Protein AF-A0A0N4UP20-F1 (afdb_monomer_lite)

Foldseek 3Di:
DDPPPPPPPPLPPQPCDPLNVVQVPDPQKDKAFEAEPSRHTQFIKIWHDPDLAEIEIDGRHHHPVQQPWWFAWDADPVPDPRYIYTPDTDPDDDDCVPPFQLCLQQPDDRTAGPVSVSCVVRCCVNNNCPLSSPRHDYHYDDDPPDDCVSVDRPHDFDQDPVSDTDDDDDDPVVVVVVQPDPPPDGDDDPPPDPPPD

Radius of gyration: 22.68 Å; chains: 1; bounding box: 91×38×57 Å

Sequence (197 aa):
MVKSNYLTIKYPLCVVSPNIETIKNIPESSTAFIRDLDGCVNAILSMVKYSSTHAYCILAEIKRDIKDKFISIEEDTKNIPGAFTIAKFKETVEDKRLLPIYVQVHHNFKYQLAMEHLVNQLSTSTLGKNNLELKKNITIDLAAEDDFNFWRDQAGFIITDRQQLSELTVKVSSFLSELQQSSGKYSLLKLNGLIKR

Secondary structure (DSSP, 8-state):
-----------------HHHHHHHTSTTEEEEEEE-TTS-EEEEEEEEE-SSSEEEEEEEEE-HHHHTSEEEEEE-TT--TTEEEEEEEESS----TTS-HHHHHH---SSB-HHHHHHHHHHHHHH-S-GGGTT-EEEEPPPTTS-HHHHS-S---PBPTT--B------HHHHHHH----TTS-------S----

InterPro domains:
  IPR056017 Domain of unknown function DUF7596 [PF24524] (18-159)

Organism: Dracunculus medinensis (NCBI:txid318479)

Structure (mmCIF, N/CA/C/O backbone):
data_AF-A0A0N4UP20-F1
#
_entry.id   AF-A0A0N4UP20-F1
#
loop_
_atom_site.group_PDB
_atom_site.id
_atom_site.type_symbol
_atom_site.label_atom_id
_atom_site.label_alt_id
_atom_site.label_comp_id
_atom_site.label_asym_id
_atom_site.label_entity_id
_atom_site.label_seq_id
_atom_site.pdbx_PDB_ins_code
_atom_site.Cartn_x
_atom_site.Cartn_y
_atom_site.Cartn_z
_atom_site.occupancy
_atom_site.B_iso_or_equiv
_atom_site.auth_seq_id
_atom_site.auth_comp_id
_atom_site.auth_asym_id
_atom_site.auth_atom_id
_atom_site.pdbx_PDB_model_num
ATOM 1 N N . MET A 1 1 ? 55.741 3.732 -17.770 1.00 36.84 1 MET A N 1
ATOM 2 C CA . MET A 1 1 ? 54.630 3.060 -18.478 1.00 36.84 1 MET A CA 1
ATOM 3 C C . MET A 1 1 ? 53.477 2.898 -17.487 1.00 36.84 1 MET A C 1
ATOM 5 O O . MET A 1 1 ? 53.390 1.883 -16.815 1.00 36.84 1 MET A O 1
ATOM 9 N N . VAL A 1 2 ? 52.665 3.943 -17.296 1.00 33.78 2 VAL A N 1
ATOM 10 C CA . VAL A 1 2 ? 51.538 3.927 -16.346 1.00 33.78 2 VAL A CA 1
ATOM 11 C C . VAL A 1 2 ? 50.291 3.548 -17.140 1.00 33.78 2 VAL A C 1
ATOM 13 O O . VAL A 1 2 ? 49.761 4.364 -17.889 1.00 33.78 2 VAL A O 1
ATOM 16 N N . LYS A 1 3 ? 49.874 2.280 -17.059 1.00 34.25 3 LYS A N 1
ATOM 17 C CA . LYS A 1 3 ? 48.604 1.827 -17.638 1.00 34.25 3 LYS A CA 1
ATOM 18 C C . LYS A 1 3 ? 47.480 2.373 -16.758 1.00 34.25 3 LYS A C 1
ATOM 20 O O . LYS A 1 3 ? 47.237 1.857 -15.673 1.00 34.25 3 LYS A O 1
ATOM 25 N N . SER A 1 4 ? 46.854 3.458 -17.207 1.00 31.86 4 SER A N 1
ATOM 26 C CA . SER A 1 4 ? 45.648 4.003 -16.584 1.00 31.86 4 SER A CA 1
ATOM 27 C C . SER A 1 4 ? 44.510 2.994 -16.763 1.00 31.86 4 SER A C 1
ATOM 29 O O . SER A 1 4 ? 43.993 2.815 -17.866 1.00 31.86 4 SER A O 1
ATOM 31 N N . ASN A 1 5 ? 44.176 2.278 -15.690 1.00 32.38 5 ASN A N 1
ATOM 32 C CA . ASN A 1 5 ? 43.034 1.372 -15.632 1.00 32.38 5 ASN A CA 1
ATOM 33 C C . ASN A 1 5 ? 41.762 2.212 -15.472 1.00 32.38 5 ASN A C 1
ATOM 35 O O . ASN A 1 5 ? 41.328 2.487 -14.355 1.00 32.38 5 ASN A O 1
ATOM 39 N N . TYR A 1 6 ? 41.168 2.643 -16.583 1.00 30.89 6 TYR A N 1
ATOM 40 C CA . TYR A 1 6 ? 39.831 3.227 -16.548 1.00 30.89 6 TYR A CA 1
ATOM 41 C C . TYR A 1 6 ? 38.820 2.122 -16.241 1.00 30.89 6 TYR A C 1
ATOM 43 O O . TYR A 1 6 ? 38.538 1.259 -17.071 1.00 30.89 6 TYR A O 1
ATOM 51 N N . LEU A 1 7 ? 38.281 2.149 -15.024 1.00 25.78 7 LEU A N 1
ATOM 52 C CA . LEU A 1 7 ? 37.142 1.338 -14.617 1.00 25.78 7 LEU A CA 1
ATOM 53 C C . LEU A 1 7 ? 35.900 1.927 -15.302 1.00 25.78 7 LEU A C 1
ATOM 55 O O . LEU A 1 7 ? 35.285 2.872 -14.815 1.00 25.78 7 LEU A O 1
ATOM 59 N N . THR A 1 8 ? 35.566 1.430 -16.495 1.00 24.70 8 THR A N 1
ATOM 60 C CA . THR A 1 8 ? 34.317 1.787 -17.173 1.00 24.70 8 THR A CA 1
ATOM 61 C C . THR A 1 8 ? 33.164 1.113 -16.435 1.00 24.70 8 THR A C 1
ATOM 63 O O . THR A 1 8 ? 32.772 -0.005 -16.765 1.00 24.70 8 THR A O 1
ATOM 66 N N . ILE A 1 9 ? 32.624 1.786 -15.418 1.00 25.42 9 ILE A N 1
ATOM 67 C CA . ILE A 1 9 ? 31.353 1.407 -14.797 1.00 25.42 9 ILE A CA 1
ATOM 68 C C . ILE A 1 9 ? 30.263 1.717 -15.827 1.00 25.42 9 ILE A C 1
ATOM 70 O O . ILE A 1 9 ? 29.726 2.822 -15.894 1.00 25.42 9 ILE A O 1
ATOM 74 N N . LYS A 1 10 ? 29.989 0.746 -16.702 1.00 26.03 10 LYS A N 1
ATOM 75 C CA . LYS A 1 10 ? 28.781 0.734 -17.522 1.00 26.03 10 LYS A CA 1
ATOM 76 C C . LYS A 1 10 ? 27.621 0.475 -16.569 1.00 26.03 10 LYS A C 1
ATOM 78 O O . LYS A 1 10 ? 27.281 -0.677 -16.338 1.00 26.03 10 LYS A O 1
ATOM 83 N N . TYR A 1 11 ? 27.035 1.527 -16.002 1.00 29.02 11 TYR A N 1
ATOM 84 C CA . TYR A 1 11 ? 25.665 1.419 -15.514 1.00 29.02 11 TYR A CA 1
ATOM 85 C C . TYR A 1 11 ? 24.836 1.016 -16.738 1.00 29.02 11 TYR A C 1
ATOM 87 O O . TYR A 1 11 ? 24.823 1.789 -17.705 1.00 29.02 11 TYR A O 1
ATOM 95 N N . PRO A 1 12 ? 24.234 -0.187 -16.795 1.00 31.83 12 PRO A N 1
ATOM 96 C CA . PRO A 1 12 ? 23.250 -0.441 -17.828 1.00 31.83 12 PRO A CA 1
ATOM 97 C C . PRO A 1 12 ? 22.204 0.656 -17.648 1.00 31.83 12 PRO A C 1
ATOM 99 O O . PRO A 1 12 ? 21.638 0.792 -16.566 1.00 31.83 12 PRO A O 1
ATOM 102 N N . LEU A 1 13 ? 22.054 1.516 -18.661 1.00 32.34 13 LEU A N 1
ATOM 103 C CA . LEU A 1 13 ? 21.004 2.526 -18.697 1.00 32.34 13 LEU A CA 1
ATOM 104 C C . LEU A 1 13 ? 19.717 1.773 -18.413 1.00 32.34 13 LEU A C 1
ATOM 106 O O . LEU A 1 13 ? 19.270 1.000 -19.261 1.00 32.34 13 LEU A O 1
ATOM 110 N N . CYS A 1 14 ? 19.193 1.914 -17.195 1.00 39.72 14 CYS A N 1
ATOM 111 C CA . CYS A 1 14 ? 17.951 1.264 -16.875 1.00 39.72 14 CYS A CA 1
ATOM 112 C C . CYS A 1 14 ? 16.932 1.827 -17.850 1.00 39.72 14 CYS A C 1
ATOM 114 O O . CYS A 1 14 ? 16.671 3.031 -17.840 1.00 39.72 14 CYS A O 1
ATOM 116 N N . VAL A 1 15 ? 16.436 0.975 -18.743 1.00 40.09 15 VAL A N 1
ATOM 117 C CA . VAL A 1 15 ? 15.406 1.352 -19.696 1.00 40.09 15 VAL A CA 1
ATOM 118 C C . VAL A 1 15 ? 14.207 1.730 -18.844 1.00 40.09 15 VAL A C 1
ATOM 120 O O . VAL A 1 15 ? 13.551 0.870 -18.259 1.00 40.09 15 VAL A O 1
ATOM 123 N N . VAL A 1 16 ? 13.996 3.033 -18.678 1.00 46.66 16 VAL A N 1
ATOM 124 C CA . VAL A 1 16 ? 12.827 3.573 -18.000 1.00 46.66 16 VAL A CA 1
ATOM 125 C C . VAL A 1 16 ? 11.649 3.083 -18.830 1.00 46.66 16 VAL A C 1
ATOM 127 O O . VAL A 1 16 ? 11.489 3.495 -19.976 1.00 46.66 16 VAL A O 1
ATOM 130 N N . SER A 1 17 ? 10.901 2.116 -18.294 1.00 50.94 17 SER A N 1
ATOM 131 C CA . SER A 1 17 ? 9.684 1.600 -18.922 1.00 50.94 17 SER A CA 1
ATOM 132 C C . SER A 1 17 ? 8.835 2.803 -19.357 1.00 50.94 17 SER A C 1
ATOM 134 O O . SER A 1 17 ? 8.652 3.710 -18.540 1.00 50.94 17 SER A O 1
ATOM 136 N N . PRO A 1 18 ? 8.352 2.878 -20.613 1.00 52.47 18 PRO A N 1
ATOM 137 C CA . PRO A 1 18 ? 7.625 4.047 -21.122 1.00 52.47 18 PRO A CA 1
ATOM 138 C C . PRO A 1 18 ? 6.437 4.450 -20.231 1.00 52.47 18 PRO A C 1
ATOM 140 O O . PRO A 1 18 ? 6.127 5.634 -20.113 1.00 52.47 18 PRO A O 1
ATOM 143 N N . ASN A 1 19 ? 5.855 3.491 -19.503 1.00 60.12 19 ASN A N 1
ATOM 144 C CA . ASN A 1 19 ? 4.793 3.726 -18.522 1.00 60.12 19 ASN A CA 1
ATOM 145 C C . ASN A 1 19 ? 5.216 4.653 -17.367 1.00 60.12 19 ASN A C 1
ATOM 147 O O . ASN A 1 19 ? 4.389 5.389 -16.832 1.00 60.12 19 ASN A O 1
ATOM 151 N N . ILE A 1 20 ? 6.496 4.649 -16.982 1.00 63.31 20 ILE A N 1
ATOM 152 C CA . ILE A 1 20 ? 7.013 5.442 -15.859 1.00 63.31 20 ILE A CA 1
ATOM 153 C C . ILE A 1 20 ? 6.945 6.936 -16.169 1.00 63.31 20 ILE A C 1
ATOM 155 O O . ILE A 1 20 ? 6.547 7.715 -15.302 1.00 63.31 20 ILE A O 1
ATOM 159 N N . GLU A 1 21 ? 7.329 7.350 -17.381 1.00 67.38 21 GLU A N 1
ATOM 160 C CA . GLU A 1 21 ? 7.274 8.767 -17.756 1.00 67.38 21 GLU A CA 1
ATOM 161 C C . GLU A 1 21 ? 5.833 9.253 -17.869 1.00 67.38 21 GLU A C 1
ATOM 163 O O . GLU A 1 21 ? 5.506 10.326 -17.365 1.00 67.38 21 GLU A O 1
ATOM 168 N N . THR A 1 22 ? 4.942 8.447 -18.453 1.00 70.06 22 THR A N 1
ATOM 169 C CA . THR A 1 22 ? 3.524 8.806 -18.566 1.00 70.06 22 THR A CA 1
ATOM 170 C C . THR A 1 22 ? 2.883 9.004 -17.194 1.00 70.06 22 THR A C 1
ATOM 172 O O . THR A 1 22 ? 2.141 9.961 -16.993 1.00 70.06 22 THR A O 1
ATOM 175 N N . ILE A 1 23 ? 3.207 8.142 -16.228 1.00 72.81 23 ILE A N 1
ATOM 176 C CA . ILE A 1 23 ? 2.547 8.142 -14.917 1.00 72.81 23 ILE A CA 1
ATOM 177 C C . ILE A 1 23 ? 3.071 9.238 -13.991 1.00 72.81 23 ILE A C 1
ATOM 179 O O . ILE A 1 23 ? 2.290 9.824 -13.242 1.00 72.81 23 ILE A O 1
ATOM 183 N N . LYS A 1 24 ? 4.353 9.600 -14.104 1.00 73.62 24 LYS A N 1
ATOM 184 C CA . LYS A 1 24 ? 4.911 10.771 -13.406 1.00 73.62 24 LYS A CA 1
ATOM 185 C C . LYS A 1 24 ? 4.316 12.096 -13.882 1.00 73.62 24 LYS A C 1
ATOM 187 O O . LYS A 1 24 ? 4.344 13.069 -13.137 1.00 73.62 24 LYS A O 1
ATOM 192 N N . ASN A 1 25 ? 3.789 12.126 -15.103 1.00 78.44 25 ASN A N 1
ATOM 193 C CA . ASN A 1 25 ? 3.222 13.322 -15.715 1.00 78.44 25 ASN A CA 1
ATOM 194 C C . ASN A 1 25 ? 1.710 13.460 -15.487 1.00 78.44 25 ASN A C 1
ATOM 196 O O . ASN A 1 25 ? 1.108 14.392 -16.019 1.00 78.44 25 ASN A O 1
ATOM 200 N N . ILE A 1 26 ? 1.084 12.566 -14.710 1.00 81.50 26 ILE A N 1
ATOM 201 C CA . ILE A 1 26 ? -0.332 12.698 -14.354 1.00 81.50 26 ILE A CA 1
ATOM 202 C C . ILE A 1 26 ? -0.489 13.950 -13.474 1.00 81.50 26 ILE A C 1
ATOM 204 O O . ILE A 1 26 ? 0.113 14.005 -12.393 1.00 81.50 26 ILE A O 1
ATOM 208 N N . PRO A 1 27 ? -1.279 14.954 -13.903 1.00 80.81 27 PRO A N 1
ATOM 209 C CA . PRO A 1 27 ? -1.460 16.185 -13.144 1.00 80.81 27 PRO A CA 1
ATOM 210 C C . PRO A 1 27 ? -1.999 15.914 -11.739 1.00 80.81 27 PRO A C 1
ATOM 212 O O . PRO A 1 27 ? -2.836 15.034 -11.551 1.00 80.81 27 PRO A O 1
ATOM 215 N N . GLU A 1 28 ? -1.516 16.686 -10.763 1.00 84.25 28 GLU A N 1
ATOM 216 C CA . GLU A 1 28 ? -1.982 16.639 -9.365 1.00 84.25 28 GLU A CA 1
ATOM 217 C C . GLU A 1 28 ? -1.879 15.248 -8.710 1.00 84.25 28 GLU A C 1
ATOM 219 O O . GLU A 1 28 ? -2.584 14.929 -7.749 1.00 84.25 28 GLU A O 1
ATOM 224 N N . SER A 1 29 ? -0.968 14.417 -9.219 1.00 89.56 29 SER A N 1
ATOM 225 C CA . SER A 1 29 ? -0.702 13.089 -8.689 1.00 89.56 29 SER A CA 1
ATOM 226 C C . SER A 1 29 ? 0.572 13.051 -7.848 1.00 89.56 29 SER A C 1
ATOM 228 O O . SER A 1 29 ? 1.530 13.790 -8.080 1.00 89.56 29 SER A O 1
ATOM 230 N N . SER A 1 30 ? 0.589 12.167 -6.855 1.00 91.44 30 SER A N 1
ATOM 231 C CA . SER A 1 30 ? 1.801 11.786 -6.130 1.00 91.44 30 SER A CA 1
ATOM 232 C C . SER A 1 30 ? 2.263 10.428 -6.632 1.00 91.44 30 SER A C 1
ATOM 234 O O . SER A 1 30 ? 1.470 9.495 -6.679 1.00 91.44 30 SER A O 1
ATOM 236 N N . THR A 1 31 ? 3.538 10.298 -6.989 1.00 91.81 31 THR A N 1
ATOM 237 C CA . THR A 1 31 ? 4.111 9.042 -7.497 1.00 91.81 31 THR A CA 1
ATOM 238 C C . THR A 1 31 ? 5.161 8.508 -6.533 1.00 91.81 31 THR A C 1
ATOM 240 O O . THR A 1 31 ? 5.965 9.269 -5.999 1.00 91.81 31 THR A O 1
ATOM 243 N N . ALA A 1 32 ? 5.171 7.193 -6.336 1.00 92.75 32 ALA A N 1
ATOM 244 C CA . ALA A 1 32 ? 6.181 6.488 -5.563 1.00 92.75 32 ALA A CA 1
ATOM 245 C C . ALA A 1 32 ? 6.641 5.242 -6.322 1.00 92.75 32 ALA A C 1
ATOM 247 O O . ALA A 1 32 ? 5.876 4.640 -7.080 1.00 92.75 32 ALA A O 1
ATOM 248 N N . PHE A 1 33 ? 7.903 4.863 -6.148 1.00 93.31 33 PHE A N 1
ATOM 249 C CA . PHE A 1 33 ? 8.486 3.748 -6.883 1.00 93.31 33 PHE A CA 1
ATOM 250 C C . PHE A 1 33 ? 9.601 3.050 -6.106 1.00 93.31 33 PHE A C 1
ATOM 252 O O . PHE A 1 33 ? 10.308 3.657 -5.305 1.00 93.31 33 PHE A O 1
ATOM 259 N N . ILE A 1 34 ? 9.767 1.758 -6.380 1.00 94.06 34 ILE A N 1
ATOM 260 C CA . ILE A 1 34 ? 10.818 0.909 -5.815 1.00 94.06 34 ILE A CA 1
ATOM 261 C C . ILE A 1 34 ? 11.869 0.665 -6.889 1.00 94.06 34 ILE A C 1
ATOM 263 O O . ILE A 1 34 ? 11.524 0.309 -8.019 1.00 94.06 34 ILE A O 1
ATOM 267 N N . ARG A 1 35 ? 13.143 0.813 -6.532 1.00 90.12 35 ARG A N 1
ATOM 268 C CA . ARG A 1 35 ? 14.292 0.502 -7.378 1.00 90.12 35 ARG A CA 1
ATOM 269 C C . ARG A 1 35 ? 15.155 -0.610 -6.802 1.00 90.12 35 ARG A C 1
ATOM 271 O O . ARG A 1 35 ? 15.202 -0.822 -5.591 1.00 90.12 35 ARG A O 1
ATOM 278 N N . ASP A 1 36 ? 15.848 -1.311 -7.686 1.00 84.75 36 ASP A N 1
ATOM 279 C CA . ASP A 1 36 ? 16.999 -2.128 -7.313 1.00 84.75 36 ASP A CA 1
ATOM 280 C C . ASP A 1 36 ? 18.275 -1.280 -7.150 1.00 84.75 36 ASP A C 1
ATOM 282 O O . ASP A 1 36 ? 18.285 -0.057 -7.330 1.00 84.75 36 ASP A O 1
ATOM 286 N N . LEU A 1 37 ? 19.368 -1.954 -6.785 1.00 79.94 37 LEU A N 1
ATOM 287 C CA . LEU A 1 37 ? 20.688 -1.348 -6.602 1.00 79.94 37 LEU A CA 1
ATOM 288 C C . LEU A 1 37 ? 21.285 -0.809 -7.912 1.00 79.94 37 LEU A C 1
ATOM 290 O O . LEU A 1 37 ? 22.062 0.147 -7.874 1.00 79.94 37 LEU A O 1
ATOM 294 N N . ASP A 1 38 ? 20.879 -1.359 -9.058 1.00 80.69 38 ASP A N 1
ATOM 295 C CA . ASP A 1 38 ? 21.284 -0.892 -10.388 1.00 80.69 38 ASP A CA 1
ATOM 296 C C . ASP A 1 38 ? 20.525 0.386 -10.803 1.00 80.69 38 ASP A C 1
ATOM 298 O O . ASP A 1 38 ? 20.822 1.007 -11.825 1.00 80.69 38 ASP A O 1
ATOM 302 N N . GLY A 1 39 ? 19.575 0.839 -9.975 1.00 79.19 39 GLY A N 1
ATOM 303 C CA . GLY A 1 39 ? 18.744 2.015 -10.214 1.00 79.19 39 GLY A CA 1
ATOM 304 C C . GLY A 1 39 ? 17.532 1.726 -11.093 1.00 79.19 39 GLY A C 1
ATOM 305 O O . GLY A 1 39 ? 16.854 2.665 -11.522 1.00 79.19 39 GLY A O 1
ATOM 306 N N . CYS A 1 40 ? 17.247 0.453 -11.348 1.00 84.88 40 CYS A N 1
ATOM 307 C CA . CYS A 1 40 ? 16.132 0.022 -12.153 1.00 84.88 40 CYS A CA 1
ATOM 308 C C . CYS A 1 40 ? 14.825 -0.024 -11.380 1.00 84.88 40 CYS A C 1
ATOM 310 O O . CYS A 1 40 ? 14.758 -0.533 -10.269 1.00 84.88 40 CYS A O 1
ATOM 312 N N . VAL A 1 41 ? 13.764 0.517 -11.983 1.00 88.94 41 VAL A N 1
ATOM 313 C CA . VAL A 1 41 ? 12.438 0.580 -11.363 1.00 88.94 41 VAL A CA 1
ATOM 314 C C . VAL A 1 41 ? 11.787 -0.799 -11.427 1.00 88.94 41 VAL A C 1
ATOM 316 O O . VAL A 1 41 ? 11.608 -1.364 -12.503 1.00 88.94 41 VAL A O 1
ATOM 319 N N . ASN A 1 42 ? 11.454 -1.336 -10.257 1.00 91.19 42 ASN A N 1
ATOM 320 C CA . ASN A 1 42 ? 10.814 -2.637 -10.081 1.00 91.19 42 ASN A CA 1
ATOM 321 C C . ASN A 1 42 ? 9.330 -2.518 -9.738 1.00 91.19 42 ASN A C 1
ATOM 323 O O . ASN A 1 42 ? 8.584 -3.461 -9.975 1.00 91.19 42 ASN A O 1
ATOM 327 N N . ALA A 1 43 ? 8.897 -1.388 -9.185 1.00 92.19 43 ALA A N 1
ATOM 328 C CA . ALA A 1 43 ? 7.488 -1.087 -8.983 1.00 92.19 43 ALA A CA 1
ATOM 329 C C . ALA A 1 43 ? 7.253 0.417 -9.050 1.00 92.19 43 ALA A C 1
ATOM 331 O O . ALA A 1 43 ? 8.110 1.187 -8.618 1.00 92.19 43 ALA A O 1
ATOM 332 N N . ILE A 1 44 ? 6.094 0.831 -9.547 1.00 92.00 44 ILE A N 1
ATOM 333 C CA . ILE A 1 44 ? 5.674 2.231 -9.582 1.00 92.00 44 ILE A CA 1
ATOM 334 C C . ILE A 1 44 ? 4.156 2.342 -9.448 1.00 92.00 44 ILE A C 1
ATOM 336 O O . ILE A 1 44 ? 3.399 1.654 -10.130 1.00 92.00 44 ILE A O 1
ATOM 340 N N . LEU A 1 45 ? 3.721 3.223 -8.552 1.00 91.62 45 LEU A N 1
ATOM 341 C CA . LEU A 1 45 ? 2.325 3.586 -8.343 1.00 91.62 45 LEU A CA 1
ATOM 342 C C . LEU A 1 45 ? 2.199 5.109 -8.358 1.00 91.62 45 LEU A C 1
ATOM 344 O O . LEU A 1 45 ? 3.106 5.823 -7.922 1.00 91.62 45 LEU A O 1
ATOM 348 N N . SER A 1 46 ? 1.049 5.595 -8.809 1.00 91.94 46 SER A N 1
ATOM 349 C CA . SER A 1 46 ? 0.655 6.993 -8.665 1.00 91.94 46 SER A CA 1
ATOM 350 C C . SER A 1 46 ? -0.695 7.097 -7.967 1.00 91.94 46 SER A C 1
ATOM 352 O O . SER A 1 46 ? -1.506 6.174 -8.010 1.00 91.94 46 SER A O 1
ATOM 354 N N . MET A 1 47 ? -0.931 8.197 -7.266 1.00 93.19 47 MET A N 1
ATOM 355 C CA . MET A 1 47 ? -2.161 8.446 -6.532 1.00 93.19 47 MET A CA 1
ATOM 356 C C . MET A 1 47 ? -2.670 9.847 -6.833 1.00 93.19 47 MET A C 1
ATOM 358 O O . MET A 1 47 ? -1.959 10.833 -6.641 1.00 93.19 47 MET A O 1
ATOM 362 N N . VAL A 1 48 ? -3.915 9.922 -7.294 1.00 92.81 48 VAL A N 1
ATOM 363 C CA . VAL A 1 48 ? -4.608 11.165 -7.628 1.00 92.81 48 VAL A CA 1
ATOM 364 C C . VAL A 1 48 ? -5.586 11.491 -6.512 1.00 92.81 48 VAL A C 1
ATOM 366 O O . VAL A 1 48 ? -6.438 10.675 -6.146 1.00 92.81 48 VAL A O 1
ATOM 369 N N . LYS A 1 49 ? -5.471 12.694 -5.956 1.00 93.12 49 LYS A N 1
ATOM 370 C CA . LYS A 1 49 ? -6.376 13.168 -4.911 1.00 93.12 49 LYS A CA 1
ATOM 371 C C . LYS A 1 49 ? -7.697 13.622 -5.524 1.00 93.12 49 LYS A C 1
ATOM 373 O O . LYS A 1 49 ? -7.704 14.477 -6.398 1.00 93.12 49 LYS A O 1
ATOM 378 N N . TYR A 1 50 ? -8.812 13.103 -5.017 1.00 90.31 50 TYR A N 1
ATOM 379 C CA . TYR A 1 50 ? -10.152 13.559 -5.406 1.00 90.31 50 TYR A CA 1
ATOM 380 C C . TYR A 1 50 ? -10.758 14.512 -4.366 1.00 90.31 50 TYR A C 1
ATOM 382 O O . TYR A 1 50 ? -11.410 15.494 -4.706 1.00 90.31 50 TYR A O 1
ATOM 390 N N . SER A 1 51 ? -10.534 14.246 -3.076 1.00 90.06 51 SER A N 1
ATOM 391 C CA . SER A 1 51 ? -10.988 15.111 -1.983 1.00 90.06 51 SER A CA 1
ATOM 392 C C . SER A 1 51 ? -10.021 15.069 -0.799 1.00 90.06 51 SER A C 1
ATOM 394 O O . SER A 1 51 ? -8.962 14.446 -0.857 1.00 90.06 51 SER A O 1
ATOM 396 N N . SER A 1 52 ? -10.364 15.726 0.312 1.00 87.19 52 SER A N 1
ATOM 397 C CA . SER A 1 52 ? -9.566 15.657 1.544 1.00 87.19 52 SER A CA 1
ATOM 398 C C . SER A 1 52 ? -9.468 14.244 2.131 1.00 87.19 52 SER A C 1
ATOM 400 O O . SER A 1 52 ? -8.570 13.989 2.931 1.00 87.19 52 SER A O 1
ATOM 402 N N . THR A 1 53 ? -10.364 13.335 1.737 1.00 87.81 53 THR A N 1
ATOM 403 C CA . THR A 1 53 ? -10.433 11.968 2.262 1.00 87.81 53 THR A CA 1
ATOM 404 C C . THR A 1 53 ? -10.514 10.884 1.190 1.00 87.81 53 THR A C 1
ATOM 406 O O . THR A 1 53 ? -10.500 9.711 1.541 1.00 87.81 53 THR A O 1
ATOM 409 N N . HIS A 1 54 ? -10.591 11.241 -0.094 1.00 91.00 54 HIS A N 1
ATOM 410 C CA . HIS A 1 54 ? -10.717 10.279 -1.188 1.00 91.00 54 HIS A CA 1
ATOM 411 C C . HIS A 1 54 ? -9.569 10.428 -2.180 1.00 91.00 54 HIS A C 1
ATOM 413 O O . HIS A 1 54 ? -9.235 11.547 -2.583 1.00 91.00 54 HIS A O 1
ATOM 419 N N . ALA A 1 55 ? -9.003 9.302 -2.599 1.00 92.19 55 ALA A N 1
ATOM 420 C CA . ALA A 1 55 ? -7.997 9.248 -3.649 1.00 92.19 55 ALA A CA 1
ATOM 421 C C . ALA A 1 55 ? -8.177 8.009 -4.529 1.00 92.19 55 ALA A C 1
ATOM 423 O O . ALA A 1 55 ? -8.775 7.010 -4.126 1.00 92.19 55 ALA A O 1
ATOM 424 N N . TYR A 1 56 ? -7.632 8.091 -5.733 1.00 93.12 56 TYR A N 1
ATOM 425 C CA . TYR A 1 56 ? -7.597 7.006 -6.697 1.00 93.12 56 TYR A CA 1
ATOM 426 C C . TYR A 1 56 ? -6.148 6.593 -6.939 1.00 93.12 56 TYR A C 1
ATOM 428 O O . TYR A 1 56 ? -5.298 7.449 -7.191 1.00 93.12 56 TYR A O 1
ATOM 436 N N . CYS A 1 57 ? -5.855 5.301 -6.826 1.00 91.19 57 CYS A N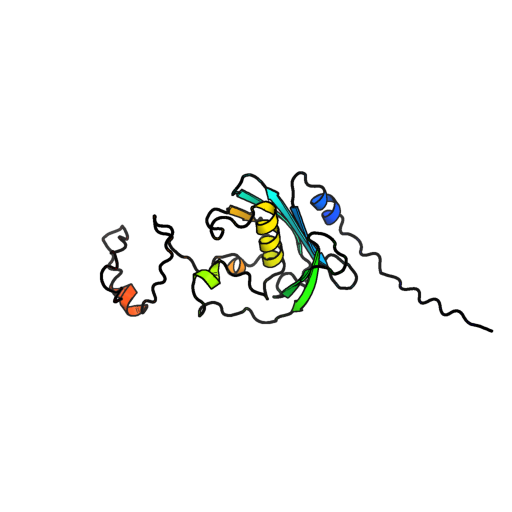 1
ATOM 437 C CA . CYS A 1 57 ? -4.521 4.755 -7.015 1.00 91.19 57 CYS A CA 1
ATOM 438 C C . CYS A 1 57 ? -4.399 4.086 -8.384 1.00 91.19 57 CYS A C 1
ATOM 440 O O . CYS A 1 57 ? -5.153 3.177 -8.718 1.00 91.19 57 CYS A O 1
ATOM 442 N N . ILE A 1 58 ? -3.413 4.537 -9.150 1.00 88.06 58 ILE A N 1
ATOM 443 C CA . ILE A 1 58 ? -3.074 4.045 -10.477 1.00 88.06 58 ILE A CA 1
ATOM 444 C C . ILE A 1 58 ? -1.844 3.157 -10.343 1.00 88.06 58 ILE A C 1
ATOM 446 O O . ILE A 1 58 ? -0.740 3.630 -10.048 1.00 88.06 58 ILE A O 1
ATOM 450 N N . LEU A 1 59 ? -2.040 1.864 -10.577 1.00 80.69 59 LEU A N 1
ATOM 451 C CA . LEU A 1 59 ? -0.964 0.892 -10.653 1.00 80.69 59 LEU A CA 1
ATOM 452 C C . LEU A 1 59 ? -0.310 0.952 -12.038 1.00 80.69 59 LEU A C 1
ATOM 454 O O . LEU A 1 59 ? -0.953 0.667 -13.044 1.00 80.69 59 LEU A O 1
ATOM 458 N N . ALA A 1 60 ? 0.970 1.322 -12.091 1.00 79.19 60 ALA A N 1
ATOM 459 C CA . ALA A 1 60 ? 1.715 1.379 -13.346 1.00 79.19 60 ALA A CA 1
ATOM 460 C C . ALA A 1 60 ? 2.291 0.015 -13.727 1.00 79.19 60 ALA A C 1
ATOM 462 O O . ALA A 1 60 ? 2.088 -0.493 -14.826 1.00 79.19 60 ALA A O 1
ATOM 463 N N . GLU A 1 61 ? 3.096 -0.528 -12.816 1.00 85.56 61 GLU A N 1
ATOM 464 C CA . GLU A 1 61 ? 3.906 -1.711 -13.045 1.00 85.56 61 GLU A CA 1
ATOM 465 C C . GLU A 1 61 ? 4.422 -2.221 -11.700 1.00 85.56 61 GLU A C 1
ATOM 467 O O . GLU A 1 61 ? 4.884 -1.438 -10.867 1.00 85.56 61 GLU A O 1
ATOM 472 N N . ILE A 1 62 ? 4.381 -3.538 -11.505 1.00 89.56 62 ILE A N 1
ATOM 473 C CA . ILE A 1 62 ? 5.145 -4.242 -10.475 1.00 89.56 62 ILE A CA 1
ATOM 474 C C . ILE A 1 62 ? 5.781 -5.449 -11.155 1.00 89.56 62 ILE A C 1
ATOM 476 O O . ILE A 1 62 ? 5.082 -6.318 -11.682 1.00 89.56 62 ILE A O 1
ATOM 480 N N . LYS A 1 63 ? 7.113 -5.513 -11.154 1.00 90.19 63 LYS A N 1
ATOM 481 C CA . LYS A 1 63 ? 7.846 -6.644 -11.717 1.00 90.19 63 LYS A CA 1
ATOM 482 C C . LYS A 1 63 ? 7.466 -7.923 -10.985 1.00 90.19 63 LYS A C 1
ATOM 484 O O . LYS A 1 63 ? 7.430 -7.971 -9.754 1.00 90.19 63 LYS A O 1
ATOM 489 N N . ARG A 1 64 ? 7.271 -8.990 -11.761 1.00 86.88 64 ARG A N 1
ATOM 490 C CA . ARG A 1 64 ? 6.925 -10.332 -11.262 1.00 86.88 64 ARG A CA 1
ATOM 491 C C . ARG A 1 64 ? 7.885 -10.824 -10.179 1.00 86.88 64 ARG A C 1
ATOM 493 O O . ARG A 1 64 ? 7.454 -11.464 -9.231 1.00 86.88 64 ARG A O 1
ATOM 500 N N . ASP A 1 65 ? 9.156 -10.443 -10.270 1.00 87.62 65 ASP A N 1
ATOM 501 C CA . ASP A 1 65 ? 10.191 -10.838 -9.312 1.00 87.62 65 ASP A CA 1
ATOM 502 C C . ASP A 1 65 ? 9.940 -10.344 -7.884 1.00 87.62 65 ASP A C 1
ATOM 504 O O . ASP A 1 65 ? 10.531 -10.897 -6.952 1.00 87.62 65 ASP A O 1
ATOM 508 N N . ILE A 1 66 ? 9.098 -9.320 -7.702 1.00 90.94 66 ILE A N 1
ATOM 509 C CA . ILE A 1 66 ? 8.768 -8.746 -6.391 1.00 90.94 66 ILE A CA 1
ATOM 510 C C . ILE A 1 66 ? 7.264 -8.686 -6.098 1.00 90.94 66 ILE A C 1
ATOM 512 O O . ILE A 1 66 ? 6.907 -8.414 -4.956 1.00 90.94 66 ILE A O 1
ATOM 516 N N . LYS A 1 67 ? 6.398 -8.934 -7.094 1.00 87.75 67 LYS A N 1
ATOM 517 C CA . LYS A 1 67 ? 4.935 -8.786 -6.988 1.00 87.75 67 LYS A CA 1
ATOM 518 C C . LYS A 1 67 ? 4.353 -9.531 -5.786 1.00 87.75 67 LYS A C 1
ATOM 520 O O . LYS A 1 67 ? 3.655 -8.925 -4.981 1.00 87.75 67 LYS A O 1
ATOM 525 N N . ASP A 1 68 ? 4.750 -10.790 -5.626 1.00 86.75 68 ASP A N 1
ATOM 526 C CA . ASP A 1 68 ? 4.191 -11.703 -4.623 1.00 86.75 68 ASP A CA 1
ATOM 527 C C . ASP A 1 68 ? 5.174 -11.993 -3.474 1.00 86.75 68 ASP A C 1
ATOM 529 O O . ASP A 1 68 ? 5.091 -13.022 -2.806 1.00 86.75 68 ASP A O 1
ATOM 533 N N . LYS A 1 69 ? 6.162 -11.111 -3.258 1.00 89.62 69 LYS A N 1
ATOM 534 C CA . LYS A 1 69 ? 7.171 -11.270 -2.201 1.00 89.62 69 LYS A CA 1
ATOM 535 C C . LYS A 1 69 ? 6.987 -10.231 -1.106 1.00 89.62 69 LYS A C 1
ATOM 537 O O . LYS A 1 69 ? 6.853 -9.040 -1.381 1.00 89.62 69 LYS A O 1
ATOM 542 N N . PHE A 1 70 ? 7.095 -10.673 0.145 1.00 92.69 70 PHE A N 1
ATOM 543 C CA . PHE A 1 70 ? 7.164 -9.763 1.281 1.00 92.69 70 PHE A CA 1
ATOM 544 C C . PHE A 1 70 ? 8.548 -9.130 1.339 1.00 92.69 70 PHE A C 1
ATOM 546 O O . PHE A 1 70 ? 9.564 -9.807 1.509 1.00 92.69 70 PHE A O 1
ATOM 553 N N . ILE A 1 71 ? 8.589 -7.814 1.201 1.00 93.75 71 ILE A N 1
ATOM 554 C CA . ILE A 1 71 ? 9.819 -7.032 1.189 1.00 93.75 71 ILE A CA 1
ATOM 555 C C . ILE A 1 71 ? 9.788 -5.988 2.293 1.00 93.75 71 ILE A C 1
ATOM 557 O O . ILE A 1 71 ? 8.722 -5.572 2.739 1.00 93.75 71 ILE A O 1
ATOM 561 N N . SER A 1 72 ? 10.962 -5.551 2.731 1.00 94.75 72 SER A N 1
ATOM 562 C CA . SER A 1 72 ? 11.117 -4.295 3.459 1.00 94.75 72 SER A CA 1
ATOM 563 C C . SER A 1 72 ? 11.813 -3.288 2.563 1.00 94.75 72 SER A C 1
ATOM 565 O O . SER A 1 72 ? 12.818 -3.631 1.935 1.00 94.75 72 SER A O 1
ATOM 567 N N . ILE A 1 73 ? 11.311 -2.060 2.544 1.00 94.25 73 ILE A N 1
ATOM 568 C CA . ILE A 1 73 ? 11.877 -0.973 1.750 1.00 94.25 73 ILE A CA 1
ATOM 569 C C . ILE A 1 73 ? 12.527 0.084 2.643 1.00 94.25 73 ILE A C 1
ATOM 571 O O . ILE A 1 73 ? 12.135 0.260 3.796 1.00 94.25 73 ILE A O 1
ATOM 575 N N . GLU A 1 74 ? 13.514 0.780 2.095 1.00 93.19 74 GLU A N 1
ATOM 576 C CA . GLU A 1 74 ? 14.175 1.935 2.704 1.00 93.19 74 GLU A CA 1
ATOM 577 C C . GLU A 1 74 ? 14.133 3.110 1.722 1.00 93.19 74 GLU A C 1
ATOM 579 O O . GLU A 1 74 ? 13.996 2.908 0.513 1.00 93.19 74 GLU A O 1
ATOM 584 N N . GLU A 1 75 ? 14.197 4.342 2.229 1.00 91.19 75 GLU A N 1
ATOM 585 C CA . GLU A 1 75 ? 14.301 5.520 1.364 1.00 91.19 75 GLU A CA 1
ATOM 586 C C . GLU A 1 75 ? 15.589 5.459 0.539 1.00 91.19 75 GLU A C 1
ATOM 588 O O . GLU A 1 75 ? 16.649 5.051 1.019 1.00 91.19 75 GLU A O 1
ATOM 593 N N . ASP A 1 76 ? 15.493 5.855 -0.728 1.00 85.56 76 ASP A N 1
ATOM 594 C CA . ASP A 1 76 ? 16.639 5.826 -1.623 1.00 85.56 76 ASP A CA 1
ATOM 595 C C . ASP A 1 76 ? 17.716 6.830 -1.177 1.00 85.56 76 ASP A C 1
ATOM 597 O O . ASP A 1 76 ? 17.459 8.024 -1.006 1.00 85.56 76 ASP A O 1
ATOM 601 N N . THR A 1 77 ? 18.959 6.358 -1.072 1.00 77.88 77 THR A N 1
ATOM 602 C CA . THR A 1 77 ? 20.127 7.165 -0.681 1.00 77.88 77 THR A CA 1
ATOM 603 C C . THR A 1 77 ? 20.423 8.313 -1.644 1.00 77.88 77 THR A C 1
ATOM 605 O O . THR A 1 77 ? 21.141 9.249 -1.294 1.00 77.88 77 THR A O 1
ATOM 608 N N . LYS A 1 78 ? 19.858 8.281 -2.857 1.00 78.19 78 LYS A N 1
ATOM 609 C CA . LYS A 1 78 ? 19.988 9.345 -3.859 1.00 78.19 78 LYS A CA 1
ATOM 610 C C . LYS A 1 78 ? 19.057 10.544 -3.615 1.00 78.19 78 LYS A C 1
ATOM 612 O O . LYS A 1 78 ? 19.009 11.420 -4.475 1.00 78.19 78 LYS A O 1
ATOM 617 N N . ASN A 1 79 ? 18.329 10.604 -2.491 1.00 71.12 79 ASN A N 1
ATOM 618 C CA . ASN A 1 79 ? 17.405 11.696 -2.131 1.00 71.12 79 ASN A CA 1
ATOM 619 C C . ASN A 1 79 ? 16.356 11.997 -3.212 1.00 71.12 79 ASN A C 1
ATOM 621 O O . ASN A 1 79 ? 15.954 13.144 -3.406 1.00 71.12 79 ASN A O 1
ATOM 625 N N . ILE A 1 80 ? 15.928 10.976 -3.955 1.00 79.75 80 ILE A N 1
ATOM 626 C CA . ILE A 1 80 ? 14.879 11.145 -4.958 1.00 79.75 80 ILE A CA 1
ATOM 627 C C . ILE A 1 80 ? 13.534 10.990 -4.237 1.00 79.75 80 ILE A C 1
ATOM 629 O O . ILE A 1 80 ? 13.267 9.909 -3.713 1.00 79.75 80 ILE A O 1
ATOM 633 N N . PRO A 1 81 ? 12.680 12.031 -4.193 1.00 82.69 81 PRO A N 1
ATOM 634 C CA . PRO A 1 81 ? 11.419 11.963 -3.463 1.00 82.69 81 PRO A CA 1
ATOM 635 C C . PRO A 1 81 ? 10.533 10.819 -3.963 1.00 82.69 81 PRO A C 1
ATOM 637 O O . PRO A 1 81 ? 10.370 10.635 -5.170 1.00 82.69 81 PRO A O 1
ATOM 640 N N . GLY A 1 82 ? 9.975 10.046 -3.030 1.00 87.25 82 GLY A N 1
ATOM 641 C CA . GLY A 1 82 ? 9.122 8.895 -3.339 1.00 87.25 82 GLY A CA 1
ATOM 642 C C . GLY A 1 82 ? 9.861 7.686 -3.925 1.00 87.25 82 GLY A C 1
ATOM 643 O O . GLY A 1 82 ? 9.205 6.726 -4.330 1.00 87.25 82 GLY A O 1
ATOM 644 N N . ALA A 1 83 ? 11.196 7.716 -3.986 1.00 91.25 83 ALA A N 1
ATOM 645 C CA . ALA A 1 83 ? 11.999 6.574 -4.392 1.00 91.25 83 ALA A CA 1
ATOM 646 C C . ALA A 1 83 ? 12.411 5.735 -3.183 1.00 91.25 83 ALA A C 1
ATOM 648 O O . ALA A 1 83 ? 12.914 6.256 -2.186 1.00 91.25 83 ALA A O 1
ATOM 649 N N . PHE A 1 84 ? 12.271 4.424 -3.326 1.00 94.62 84 PHE A N 1
ATOM 650 C CA . PHE A 1 84 ? 12.638 3.453 -2.308 1.00 94.62 84 PHE A CA 1
ATOM 651 C C . PHE A 1 84 ? 13.514 2.353 -2.894 1.00 94.62 84 PHE A C 1
ATOM 653 O O . PHE A 1 84 ? 13.427 2.052 -4.084 1.00 94.62 84 PHE A O 1
ATOM 660 N N . THR A 1 85 ? 14.324 1.716 -2.060 1.00 93.75 85 THR A N 1
ATOM 661 C CA . THR A 1 85 ? 15.112 0.537 -2.423 1.00 93.75 85 THR A CA 1
ATOM 662 C C . THR A 1 85 ? 14.697 -0.658 -1.579 1.00 93.75 85 THR A C 1
ATOM 664 O O . THR A 1 85 ? 14.242 -0.522 -0.442 1.00 93.75 85 THR A O 1
ATOM 667 N N . ILE A 1 86 ? 14.811 -1.859 -2.148 1.00 93.06 86 ILE A N 1
ATOM 668 C CA . ILE A 1 86 ? 14.523 -3.091 -1.409 1.00 93.06 86 ILE A CA 1
ATOM 669 C C . ILE A 1 86 ? 15.692 -3.373 -0.470 1.00 93.06 86 ILE A C 1
ATOM 671 O O . ILE A 1 86 ? 16.797 -3.658 -0.924 1.00 93.06 86 ILE A O 1
ATOM 675 N N . ALA A 1 87 ? 15.432 -3.346 0.833 1.00 91.25 87 ALA A N 1
ATOM 676 C CA . ALA A 1 87 ? 16.434 -3.672 1.837 1.00 91.25 87 ALA A CA 1
ATOM 677 C C . ALA A 1 87 ? 16.541 -5.186 2.053 1.00 91.25 87 ALA A C 1
ATOM 679 O O . ALA A 1 87 ? 17.641 -5.737 2.104 1.00 91.25 87 ALA A O 1
ATOM 680 N N . LYS A 1 88 ? 15.400 -5.876 2.209 1.00 92.12 88 LYS A N 1
ATOM 681 C CA . LYS A 1 88 ? 15.347 -7.314 2.525 1.00 92.12 88 LYS A CA 1
ATOM 682 C C . LYS A 1 88 ? 14.089 -7.976 1.975 1.00 92.12 88 LYS A C 1
ATOM 684 O O . LYS A 1 88 ? 13.044 -7.341 1.867 1.00 92.12 88 LYS A O 1
ATOM 689 N N . PHE A 1 89 ? 14.203 -9.276 1.717 1.00 92.62 89 PHE A N 1
ATOM 690 C CA . PHE A 1 89 ? 13.092 -10.175 1.408 1.00 92.62 89 PHE A CA 1
ATOM 691 C C . PHE A 1 89 ? 12.750 -11.036 2.627 1.00 92.62 89 PHE A C 1
ATOM 693 O O . PHE A 1 89 ? 13.622 -11.354 3.438 1.00 92.62 89 PHE A O 1
ATOM 700 N N . LYS A 1 90 ? 11.484 -11.433 2.730 1.00 91.56 90 LYS A N 1
ATOM 701 C CA . LYS A 1 90 ? 10.973 -12.394 3.703 1.00 91.56 90 LYS A CA 1
ATOM 702 C C . LYS A 1 90 ? 10.084 -13.398 2.972 1.00 91.56 90 LYS A C 1
ATOM 704 O O . LYS A 1 90 ? 9.235 -13.013 2.176 1.00 91.56 90 LYS A O 1
ATOM 709 N N . GLU A 1 91 ? 10.297 -14.683 3.232 1.00 82.62 91 GLU A N 1
ATOM 710 C CA . GLU A 1 91 ? 9.561 -15.759 2.551 1.00 82.62 91 GLU A CA 1
ATOM 711 C C . GLU A 1 91 ? 8.163 -15.983 3.134 1.00 82.62 91 GLU A C 1
ATOM 713 O O . GLU A 1 91 ? 7.269 -16.456 2.442 1.00 82.62 91 GLU A O 1
ATOM 718 N N . THR A 1 92 ? 7.961 -15.637 4.406 1.00 80.75 92 THR A N 1
ATOM 719 C CA . THR A 1 92 ? 6.723 -15.919 5.132 1.00 80.75 92 THR A CA 1
ATOM 720 C C . THR A 1 92 ? 6.000 -14.646 5.550 1.00 80.75 92 THR A C 1
ATOM 722 O O . THR A 1 92 ? 6.604 -13.698 6.068 1.00 80.75 92 THR A O 1
ATOM 725 N N . VAL A 1 93 ? 4.678 -14.647 5.355 1.00 80.81 93 VAL A N 1
ATOM 726 C CA . VAL A 1 93 ? 3.791 -13.619 5.904 1.00 80.81 93 VAL A CA 1
ATOM 727 C C . VAL A 1 93 ? 3.867 -13.647 7.428 1.00 80.81 93 VAL A C 1
ATOM 729 O O . VAL A 1 93 ? 3.958 -14.705 8.052 1.00 80.81 93 VAL A O 1
ATOM 732 N N . GLU A 1 94 ? 3.872 -12.472 8.043 1.00 79.31 94 GLU A N 1
ATOM 733 C CA . GLU A 1 94 ? 3.802 -12.369 9.495 1.00 79.31 94 GLU A CA 1
ATOM 734 C C . GLU A 1 94 ? 2.390 -12.715 9.973 1.00 79.31 94 GLU A C 1
ATOM 736 O O . GLU A 1 94 ? 1.413 -12.180 9.449 1.00 79.31 94 GLU A O 1
ATOM 741 N N . ASP A 1 95 ? 2.272 -13.612 10.955 1.00 82.81 95 ASP A N 1
ATOM 742 C CA . ASP A 1 95 ? 0.980 -13.919 11.564 1.00 82.81 95 ASP A CA 1
ATOM 743 C C . ASP A 1 95 ? 0.568 -12.784 12.506 1.00 82.81 95 ASP A C 1
ATOM 745 O O . ASP A 1 95 ? 1.069 -12.656 13.624 1.00 82.81 95 ASP A O 1
ATOM 749 N N . LYS A 1 96 ? -0.357 -11.949 12.034 1.00 84.31 96 LYS A N 1
ATOM 750 C CA . LYS A 1 96 ? -0.837 -10.765 12.753 1.00 84.31 96 LYS A CA 1
ATOM 751 C C . LYS A 1 96 ? -1.980 -11.075 13.720 1.00 84.31 96 LYS A C 1
ATOM 753 O O . LYS A 1 96 ? -2.353 -10.205 14.499 1.00 84.31 96 LYS A O 1
ATOM 758 N N . ARG A 1 97 ? -2.523 -12.300 13.718 1.00 81.38 97 ARG A N 1
ATOM 759 C CA . ARG A 1 97 ? -3.763 -12.651 14.442 1.00 81.38 97 ARG A CA 1
ATOM 760 C C . ARG A 1 97 ? -3.654 -12.521 15.961 1.00 81.38 97 ARG A C 1
ATOM 762 O O . ARG A 1 97 ? -4.675 -12.417 16.632 1.00 81.38 97 ARG A O 1
ATOM 769 N N . LEU A 1 98 ? -2.434 -12.554 16.498 1.00 83.69 98 LEU A N 1
ATOM 770 C CA . LEU A 1 98 ? -2.158 -12.420 17.933 1.00 83.69 98 LEU A CA 1
ATOM 771 C C . LEU A 1 98 ? -1.886 -10.974 18.368 1.00 83.69 98 LEU A C 1
ATOM 773 O O . LEU A 1 98 ? -1.690 -10.720 19.555 1.00 83.69 98 LEU A O 1
ATOM 777 N N . LEU A 1 99 ? -1.836 -10.032 17.425 1.00 85.75 99 LEU A N 1
ATOM 778 C CA . LEU A 1 99 ? -1.618 -8.622 17.723 1.00 85.75 99 LEU A CA 1
ATOM 779 C C . LEU A 1 99 ? -2.942 -7.946 18.098 1.00 85.75 99 LEU A C 1
ATOM 781 O O . LEU A 1 99 ? -3.995 -8.377 17.631 1.00 85.75 99 LEU A O 1
ATOM 785 N N . PRO A 1 100 ? -2.921 -6.855 18.877 1.00 84.06 100 PRO A N 1
ATOM 786 C CA . PRO A 1 100 ? -4.120 -6.057 19.107 1.00 84.06 100 PRO A CA 1
ATOM 787 C C . PRO A 1 100 ? -4.735 -5.566 17.791 1.00 84.06 100 PRO A C 1
ATOM 789 O O . PRO A 1 100 ? -4.005 -5.208 16.862 1.00 84.06 100 PRO A O 1
ATOM 792 N N . ILE A 1 101 ? -6.065 -5.481 17.708 1.00 82.56 101 ILE A N 1
ATOM 793 C CA . ILE A 1 101 ? -6.769 -5.136 16.453 1.00 82.56 101 ILE A CA 1
ATOM 794 C C . ILE A 1 101 ? -6.305 -3.796 15.863 1.00 82.56 101 ILE A C 1
ATOM 796 O O . ILE A 1 101 ? -6.122 -3.680 14.652 1.00 82.56 101 ILE A O 1
ATOM 800 N N . TYR A 1 102 ? -6.035 -2.792 16.702 1.00 79.12 102 TYR A N 1
ATOM 801 C CA . TYR A 1 102 ? -5.540 -1.499 16.215 1.00 79.12 102 TYR A CA 1
ATOM 802 C C . TYR A 1 102 ? -4.168 -1.612 15.536 1.00 79.12 102 TYR A C 1
ATOM 804 O O . TYR A 1 102 ? -3.885 -0.861 14.607 1.00 79.12 102 TYR A O 1
ATOM 812 N N . VAL A 1 103 ? -3.321 -2.548 15.978 1.00 83.81 103 VAL A N 1
ATOM 813 C CA . VAL A 1 103 ? -2.035 -2.838 15.334 1.00 83.81 103 VAL A CA 1
ATOM 814 C C . VAL A 1 103 ? -2.286 -3.566 14.021 1.00 83.81 103 VAL A C 1
ATOM 816 O O . VAL A 1 103 ? -1.701 -3.200 13.012 1.00 83.81 103 VAL A O 1
ATOM 819 N N . GLN A 1 104 ? -3.188 -4.550 14.004 1.00 84.38 104 GLN A N 1
ATOM 820 C CA . GLN A 1 104 ? -3.505 -5.292 12.781 1.00 84.38 104 GLN A CA 1
ATOM 821 C C . GLN A 1 104 ? -3.985 -4.374 11.647 1.00 84.38 104 GLN A C 1
ATOM 823 O O . GLN A 1 104 ? -3.604 -4.603 10.502 1.00 84.38 104 GLN A O 1
ATOM 828 N N . VAL A 1 105 ? -4.769 -3.337 11.971 1.00 79.25 105 VAL A N 1
ATOM 829 C CA . VAL A 1 105 ? -5.381 -2.453 10.965 1.00 79.25 105 VAL A CA 1
ATOM 830 C C . VAL A 1 105 ? -4.563 -1.192 10.665 1.00 79.25 105 VAL A C 1
ATOM 832 O O . VAL A 1 105 ? -4.508 -0.776 9.515 1.00 79.25 105 VAL A O 1
ATOM 835 N N . HIS A 1 106 ? -3.918 -0.566 11.656 1.00 80.12 106 HIS A N 1
ATOM 836 C CA . HIS A 1 106 ? -3.269 0.745 11.464 1.00 80.12 106 HIS A CA 1
ATOM 837 C C . HIS A 1 106 ? -1.741 0.705 11.429 1.00 80.12 106 HIS A C 1
ATOM 839 O O . HIS A 1 106 ? -1.102 1.740 11.226 1.00 80.12 106 HIS A O 1
ATOM 845 N N . HIS A 1 107 ? -1.126 -0.446 11.703 1.00 84.88 107 HIS A N 1
ATOM 846 C CA . HIS A 1 107 ? 0.326 -0.547 11.723 1.00 84.88 107 HIS A CA 1
ATOM 847 C C . HIS A 1 107 ? 0.889 -0.847 10.333 1.00 84.88 107 HIS A C 1
ATOM 849 O O . HIS A 1 107 ? 0.534 -1.840 9.697 1.00 84.88 107 HIS A O 1
ATOM 855 N N . ASN A 1 108 ? 1.858 -0.038 9.906 1.00 87.00 108 ASN A N 1
ATOM 856 C CA . ASN A 1 108 ? 2.642 -0.311 8.706 1.00 87.00 108 ASN A CA 1
ATOM 857 C C . ASN A 1 108 ? 3.750 -1.305 9.051 1.00 87.00 108 ASN A C 1
ATOM 859 O O . ASN A 1 108 ? 4.793 -0.933 9.593 1.00 87.00 108 ASN A O 1
ATOM 863 N N . PHE A 1 109 ? 3.504 -2.580 8.760 1.00 88.44 109 PHE A N 1
ATOM 864 C CA . PHE A 1 109 ? 4.457 -3.648 9.031 1.00 88.44 109 PHE A CA 1
ATOM 865 C C . PHE A 1 109 ? 5.710 -3.505 8.169 1.00 88.44 109 PHE A C 1
ATOM 867 O O . PHE A 1 109 ? 5.655 -3.114 7.007 1.00 88.44 109 PHE A O 1
ATOM 874 N N . LYS A 1 110 ? 6.860 -3.889 8.729 1.00 91.75 110 LYS A N 1
ATOM 875 C CA . LYS A 1 110 ? 8.145 -3.793 8.026 1.00 91.75 110 LYS A CA 1
ATOM 876 C C . LYS A 1 110 ? 8.189 -4.632 6.744 1.00 91.75 110 LYS A C 1
ATOM 878 O O . LYS A 1 110 ? 8.815 -4.212 5.776 1.00 91.75 110 LYS A O 1
ATOM 883 N N . TYR A 1 111 ? 7.571 -5.812 6.761 1.00 93.12 111 TYR A N 1
ATOM 884 C CA . TYR A 1 111 ? 7.525 -6.728 5.624 1.00 93.12 111 TYR A CA 1
ATOM 885 C C . TYR A 1 111 ? 6.107 -6.789 5.066 1.00 93.12 111 TYR A C 1
ATOM 887 O O . TYR A 1 111 ? 5.199 -7.279 5.735 1.00 93.12 111 TYR A O 1
ATOM 895 N N . GLN A 1 112 ? 5.940 -6.280 3.853 1.00 91.44 112 GLN A N 1
ATOM 896 C CA . GLN A 1 112 ? 4.672 -6.153 3.137 1.00 91.44 112 GLN A CA 1
ATOM 897 C C . GLN A 1 112 ? 4.931 -6.377 1.644 1.00 91.44 112 GLN A C 1
ATOM 899 O O . GLN A 1 112 ? 6.086 -6.369 1.201 1.00 91.44 112 GLN A O 1
ATOM 904 N N . LEU A 1 113 ? 3.876 -6.598 0.869 1.00 91.88 113 LEU A N 1
ATOM 905 C CA . LEU A 1 113 ? 3.967 -6.620 -0.586 1.00 91.88 113 LEU A CA 1
ATOM 906 C C . LEU A 1 113 ? 4.393 -5.242 -1.109 1.00 91.88 113 LEU A C 1
ATOM 908 O O . LEU A 1 113 ? 4.141 -4.204 -0.493 1.00 91.88 113 LEU A O 1
ATOM 912 N N . ALA A 1 114 ? 5.025 -5.223 -2.282 1.00 92.25 114 ALA A N 1
ATOM 913 C CA . ALA A 1 114 ? 5.489 -3.987 -2.914 1.00 92.25 114 ALA A CA 1
ATOM 914 C C . ALA A 1 114 ? 4.369 -2.943 -3.065 1.00 92.25 114 ALA A C 1
ATOM 916 O O . ALA A 1 114 ? 4.582 -1.756 -2.812 1.00 92.25 114 ALA A O 1
ATOM 917 N N . MET A 1 115 ? 3.170 -3.393 -3.441 1.00 90.56 115 MET A N 1
ATOM 918 C CA . MET A 1 115 ? 2.016 -2.514 -3.607 1.00 90.56 115 MET A CA 1
ATOM 919 C C . MET A 1 115 ? 1.545 -1.927 -2.270 1.00 90.56 115 MET A C 1
ATOM 921 O O . MET A 1 115 ? 1.320 -0.725 -2.203 1.00 90.56 115 MET A O 1
ATOM 925 N N . GLU A 1 116 ? 1.451 -2.734 -1.205 1.00 90.50 116 GLU A N 1
ATOM 926 C CA . GLU A 1 116 ? 1.048 -2.273 0.135 1.00 90.50 116 GLU A CA 1
ATOM 927 C C . GLU A 1 116 ? 1.975 -1.158 0.634 1.00 90.50 116 GLU A C 1
ATOM 929 O O . GLU A 1 116 ? 1.512 -0.103 1.066 1.00 90.50 116 GLU A O 1
ATOM 934 N N . HIS A 1 117 ? 3.291 -1.354 0.503 1.00 92.81 117 HIS A N 1
ATOM 935 C CA . HIS A 1 117 ? 4.281 -0.333 0.847 1.00 92.81 117 HIS A CA 1
ATOM 936 C C . HIS A 1 117 ? 4.035 0.976 0.096 1.00 92.81 117 HIS A C 1
ATOM 938 O O . HIS A 1 117 ? 3.955 2.040 0.707 1.00 92.81 117 HIS A O 1
ATOM 944 N N . LEU A 1 118 ? 3.893 0.906 -1.229 1.00 93.69 118 LEU A N 1
ATOM 945 C CA . LEU A 1 118 ? 3.713 2.091 -2.064 1.00 93.69 118 LEU A CA 1
ATOM 946 C C . LEU A 1 118 ? 2.372 2.790 -1.794 1.00 93.69 118 LEU A C 1
ATOM 948 O O . LEU A 1 118 ? 2.345 4.017 -1.697 1.00 93.69 118 LEU A O 1
ATOM 952 N N . VAL A 1 119 ? 1.287 2.041 -1.585 1.00 91.69 119 VAL A N 1
ATOM 953 C CA . VAL A 1 119 ? -0.026 2.584 -1.202 1.00 91.69 119 VAL A CA 1
ATOM 954 C C . VAL A 1 119 ? 0.047 3.280 0.155 1.00 91.69 119 VAL A C 1
ATOM 956 O O . VAL A 1 119 ? -0.454 4.395 0.280 1.00 91.69 119 VAL A O 1
ATOM 959 N N . ASN A 1 120 ? 0.710 2.691 1.154 1.00 90.56 120 ASN A N 1
ATOM 960 C CA . ASN A 1 120 ? 0.856 3.292 2.484 1.00 90.56 120 ASN A CA 1
ATOM 961 C C . ASN A 1 120 ? 1.620 4.623 2.431 1.00 90.56 120 ASN A C 1
ATOM 963 O O . ASN A 1 120 ? 1.221 5.614 3.061 1.00 90.56 120 ASN A O 1
ATOM 967 N N . GLN A 1 121 ? 2.695 4.671 1.639 1.00 91.88 121 GLN A N 1
ATOM 968 C CA . GLN A 1 121 ? 3.479 5.889 1.429 1.00 91.88 121 GLN A CA 1
ATOM 969 C C . GLN A 1 121 ? 2.667 6.961 0.692 1.00 91.88 121 GLN A C 1
ATOM 971 O O . GLN A 1 121 ? 2.582 8.100 1.155 1.00 91.88 121 GLN A O 1
ATOM 976 N N . LEU A 1 122 ? 2.002 6.590 -0.406 1.00 92.38 122 LEU A N 1
ATOM 977 C CA . LEU A 1 122 ? 1.194 7.508 -1.212 1.00 92.38 122 LEU A CA 1
ATOM 978 C C . LEU A 1 122 ? -0.053 8.009 -0.482 1.00 92.38 122 LEU A C 1
ATOM 980 O O . LEU A 1 122 ? -0.377 9.190 -0.566 1.00 92.38 122 LEU A O 1
ATOM 984 N N . SER A 1 123 ? -0.724 7.151 0.284 1.00 91.00 123 SER A N 1
ATOM 985 C CA . SER A 1 123 ? -1.841 7.523 1.159 1.00 91.00 123 SER A CA 1
ATOM 986 C C . SER A 1 123 ? -1.414 8.607 2.143 1.00 91.00 123 SER A C 1
ATOM 988 O O . SER A 1 123 ? -2.104 9.615 2.322 1.00 91.00 123 SER A O 1
ATOM 990 N N . THR A 1 124 ? -0.246 8.424 2.763 1.00 89.50 124 THR A N 1
ATOM 991 C CA . THR A 1 124 ? 0.303 9.374 3.730 1.00 89.50 124 THR A CA 1
ATOM 992 C C . THR A 1 124 ? 0.652 10.706 3.073 1.00 89.50 124 THR A C 1
ATOM 994 O O . THR A 1 124 ? 0.278 11.749 3.607 1.00 89.50 124 THR A O 1
ATOM 997 N N . SER A 1 125 ? 1.334 10.696 1.926 1.00 89.31 125 SER A N 1
ATOM 998 C CA . SER A 1 125 ? 1.735 11.932 1.244 1.00 89.31 125 SER A CA 1
ATOM 999 C C . SER A 1 125 ? 0.559 12.673 0.594 1.00 89.31 125 SER A C 1
ATOM 1001 O O . SER A 1 125 ? 0.535 13.901 0.599 1.00 89.31 125 SER A O 1
ATOM 1003 N N . THR A 1 126 ? -0.451 11.951 0.099 1.00 90.50 126 THR A N 1
ATOM 1004 C CA . THR A 1 126 ? -1.588 12.522 -0.649 1.00 90.50 126 THR A CA 1
ATOM 1005 C C . THR A 1 126 ? -2.729 12.988 0.265 1.00 90.50 126 THR A C 1
ATOM 1007 O O . THR A 1 126 ? -3.314 14.063 0.070 1.00 90.50 126 THR A O 1
ATOM 1010 N N . LEU A 1 127 ? -3.069 12.185 1.280 1.00 89.56 127 LEU A N 1
ATOM 1011 C CA . LEU A 1 127 ? -4.220 12.408 2.167 1.00 89.56 127 LEU A CA 1
ATOM 1012 C C . LEU A 1 127 ? -3.822 12.817 3.598 1.00 89.56 127 LEU A C 1
ATOM 1014 O O . LEU A 1 127 ? -4.691 13.174 4.397 1.00 89.56 127 LEU A O 1
ATOM 1018 N N . GLY A 1 128 ? -2.527 12.801 3.931 1.00 86.38 128 GLY A N 1
ATOM 1019 C CA . GLY A 1 128 ? -2.019 13.096 5.273 1.00 86.38 128 GLY A CA 1
ATOM 1020 C C . GLY A 1 128 ? -2.270 11.959 6.269 1.00 86.38 128 GLY A C 1
ATOM 1021 O O . GLY A 1 128 ? -2.738 10.883 5.906 1.00 86.38 128 GLY A O 1
ATOM 1022 N N . LYS A 1 129 ? -1.990 12.179 7.558 1.00 77.50 129 LYS A N 1
ATOM 1023 C CA . LYS A 1 129 ? -2.335 11.245 8.650 1.00 77.50 129 LYS A CA 1
ATOM 1024 C C . LYS A 1 129 ? -3.459 11.837 9.493 1.00 77.50 129 LYS A C 1
ATOM 1026 O O . LYS A 1 129 ? -3.217 12.411 10.547 1.00 77.50 129 LYS A O 1
ATOM 1031 N N . ASN A 1 130 ? -4.692 11.719 9.010 1.00 61.34 130 ASN A N 1
ATOM 1032 C CA . ASN A 1 130 ? -5.870 12.238 9.705 1.00 61.34 130 ASN A CA 1
ATOM 1033 C C . ASN A 1 130 ? -6.677 11.086 10.331 1.00 61.34 130 ASN A C 1
ATOM 1035 O O . ASN A 1 130 ? -7.003 10.123 9.639 1.00 61.34 130 ASN A O 1
ATOM 1039 N N . ASN A 1 131 ? -7.024 11.205 11.621 1.00 57.12 131 ASN A N 1
ATOM 1040 C CA . ASN A 1 131 ? -7.976 10.347 12.351 1.00 57.12 131 ASN A CA 1
ATOM 1041 C C . ASN A 1 131 ? -7.776 8.829 12.182 1.00 57.12 131 ASN A C 1
ATOM 1043 O O . ASN A 1 131 ? -8.717 8.155 11.772 1.00 57.12 131 ASN A O 1
ATOM 1047 N N . LEU A 1 132 ? -6.577 8.296 12.459 1.00 63.03 132 LEU A N 1
ATOM 1048 C CA . LEU A 1 132 ? -6.277 6.854 12.325 1.00 63.03 132 LEU A CA 1
ATOM 1049 C C . LEU A 1 132 ? -6.679 6.272 10.955 1.00 63.03 132 LEU A C 1
ATOM 1051 O O . LEU A 1 132 ? -7.031 5.107 10.848 1.00 63.03 132 LEU A O 1
ATOM 1055 N N . GLU A 1 133 ? -6.676 7.098 9.906 1.00 68.75 133 GLU A N 1
ATOM 1056 C CA . GLU A 1 133 ? -7.016 6.691 8.535 1.00 68.75 133 GLU A CA 1
ATOM 1057 C C . GLU A 1 133 ? -8.484 6.297 8.317 1.00 68.75 133 GLU A C 1
ATOM 1059 O O . GLU A 1 133 ? -8.884 6.012 7.197 1.00 68.75 133 GLU A O 1
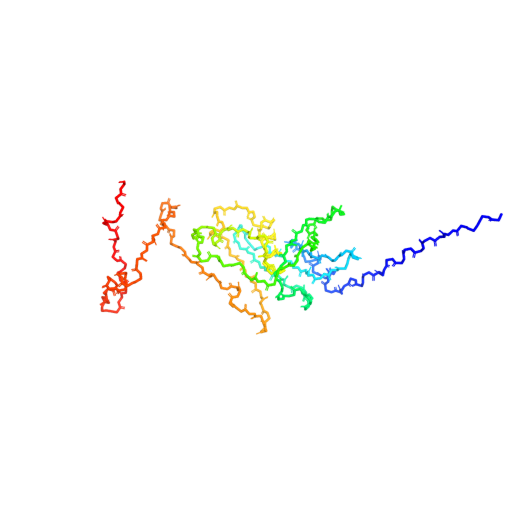ATOM 1064 N N . LEU A 1 134 ? -9.331 6.420 9.340 1.00 74.75 134 LEU A N 1
ATOM 1065 C CA . LEU A 1 134 ? -10.706 5.902 9.360 1.00 74.75 134 LEU A CA 1
ATOM 1066 C C . LEU A 1 134 ? -11.641 6.524 8.328 1.00 74.75 134 LEU A C 1
ATOM 1068 O O . LEU A 1 134 ? -12.671 5.954 7.986 1.00 74.75 134 LEU A O 1
ATOM 1072 N N . LYS A 1 135 ? -11.326 7.743 7.889 1.00 79.00 135 LYS A N 1
ATOM 1073 C CA . LYS A 1 135 ? -12.103 8.450 6.867 1.00 79.00 135 LYS A CA 1
ATOM 1074 C C . LYS A 1 135 ? -11.486 8.335 5.480 1.00 79.00 135 LYS A C 1
ATOM 1076 O O . LYS A 1 135 ? -12.114 8.806 4.537 1.00 79.00 135 LYS A O 1
ATOM 1081 N N . LYS A 1 136 ? -10.262 7.809 5.358 1.00 84.75 136 LYS A N 1
ATOM 1082 C CA . LYS A 1 136 ? -9.583 7.705 4.070 1.00 84.75 136 LYS A CA 1
ATOM 1083 C C . LYS A 1 136 ? -10.242 6.599 3.257 1.00 84.75 136 LYS A C 1
ATOM 1085 O O . LYS A 1 136 ? -10.369 5.480 3.732 1.00 84.75 136 LYS A O 1
ATOM 1090 N N . ASN A 1 137 ? -10.608 6.918 2.026 1.00 85.56 137 ASN A N 1
ATOM 1091 C CA . ASN A 1 137 ? -11.099 5.958 1.052 1.00 85.56 137 ASN A CA 1
ATOM 1092 C C . ASN A 1 137 ? -10.188 6.021 -0.167 1.00 85.56 137 ASN A C 1
ATOM 1094 O O . ASN A 1 137 ? -10.106 7.050 -0.842 1.00 85.56 137 ASN A O 1
ATOM 1098 N N . ILE A 1 138 ? -9.483 4.927 -0.429 1.00 88.00 138 ILE A N 1
ATOM 1099 C CA . ILE A 1 138 ? -8.595 4.805 -1.581 1.00 88.00 138 ILE A CA 1
ATOM 1100 C C . ILE A 1 138 ? -9.177 3.723 -2.474 1.00 88.00 138 ILE A C 1
ATOM 1102 O O . ILE A 1 138 ? -9.392 2.600 -2.032 1.00 88.00 138 ILE A O 1
ATOM 1106 N N . THR A 1 139 ? -9.459 4.077 -3.723 1.00 89.81 139 THR A N 1
ATOM 1107 C CA . THR A 1 139 ? -9.834 3.097 -4.747 1.00 89.81 139 THR A CA 1
ATOM 1108 C C . THR A 1 139 ? -8.567 2.638 -5.452 1.00 89.81 139 THR A C 1
ATOM 1110 O O . THR A 1 139 ? -7.771 3.478 -5.873 1.00 89.81 139 THR A O 1
ATOM 1113 N N . ILE A 1 140 ? -8.367 1.326 -5.537 1.00 88.12 140 ILE A N 1
ATOM 1114 C CA . ILE A 1 140 ? -7.208 0.701 -6.176 1.00 88.12 140 ILE A CA 1
ATOM 1115 C C . ILE A 1 140 ? -7.746 -0.264 -7.225 1.00 88.12 140 ILE A C 1
ATOM 1117 O O . ILE A 1 140 ? -8.498 -1.179 -6.885 1.00 88.12 140 ILE A O 1
ATOM 1121 N N . ASP A 1 141 ? -7.356 -0.061 -8.478 1.00 83.44 141 ASP A N 1
ATOM 1122 C CA . ASP A 1 141 ? -7.643 -1.013 -9.545 1.00 83.44 141 ASP A CA 1
ATOM 1123 C C . ASP A 1 141 ? -6.644 -2.168 -9.470 1.00 83.44 141 ASP A C 1
ATOM 1125 O O . ASP A 1 141 ? -5.431 -1.973 -9.571 1.00 83.44 141 ASP A O 1
ATOM 1129 N N . LEU A 1 142 ? -7.172 -3.373 -9.276 1.00 82.69 142 LEU A N 1
ATOM 1130 C CA . LEU A 1 142 ? -6.404 -4.612 -9.224 1.00 82.69 142 LEU A CA 1
ATOM 1131 C C . LEU A 1 142 ? -6.570 -5.383 -10.536 1.00 82.69 142 LEU A C 1
ATOM 1133 O O . LEU A 1 142 ? -7.626 -5.338 -11.174 1.00 82.69 142 LEU A O 1
ATOM 1137 N N . ALA A 1 143 ? -5.531 -6.110 -10.931 1.00 80.19 143 ALA A N 1
ATOM 1138 C CA . ALA A 1 143 ? -5.589 -7.026 -12.059 1.00 80.19 143 ALA A CA 1
ATOM 1139 C C . ALA A 1 143 ? -6.387 -8.292 -11.697 1.00 80.19 143 ALA A C 1
ATOM 1141 O O . ALA A 1 143 ? -6.548 -8.642 -10.527 1.00 80.19 143 ALA A O 1
ATOM 1142 N N . ALA A 1 144 ? -6.878 -9.014 -12.707 1.00 79.81 144 ALA A N 1
ATOM 1143 C CA . ALA A 1 144 ? -7.693 -10.214 -12.495 1.00 79.81 144 ALA A CA 1
ATOM 1144 C C . ALA A 1 144 ? -6.919 -11.351 -11.798 1.00 79.81 144 ALA A C 1
ATOM 1146 O O . ALA A 1 144 ? -7.519 -12.198 -11.141 1.00 79.81 144 ALA A O 1
ATOM 1147 N N . GLU A 1 145 ? -5.596 -11.372 -11.956 1.00 81.25 145 GLU A N 1
ATOM 1148 C CA . GLU A 1 145 ? -4.686 -12.329 -11.332 1.00 81.25 145 GLU A CA 1
ATOM 1149 C C . GLU A 1 145 ? -4.218 -11.941 -9.919 1.00 81.25 145 GLU A C 1
ATOM 1151 O O . GLU A 1 145 ? -3.447 -12.692 -9.323 1.00 81.25 145 GLU A O 1
ATOM 1156 N N . ASP A 1 146 ? -4.618 -10.780 -9.391 1.00 80.56 146 ASP A N 1
ATOM 1157 C CA . ASP A 1 146 ? -4.200 -10.353 -8.055 1.00 80.56 146 ASP A CA 1
ATOM 1158 C C . ASP A 1 146 ? -4.930 -11.144 -6.957 1.00 80.56 146 ASP A C 1
ATOM 1160 O O . ASP A 1 146 ? -6.143 -11.362 -7.004 1.00 80.56 146 ASP A O 1
ATOM 1164 N N . ASP A 1 147 ? -4.189 -11.564 -5.927 1.00 80.94 147 ASP A N 1
ATOM 1165 C CA . ASP A 1 147 ? -4.763 -12.305 -4.805 1.00 80.94 147 ASP A CA 1
ATOM 1166 C C . ASP A 1 147 ? -5.479 -11.361 -3.826 1.00 80.94 147 ASP A C 1
ATOM 1168 O O . ASP A 1 147 ? -4.874 -10.677 -2.992 1.00 80.94 147 ASP A O 1
ATOM 1172 N N . PHE A 1 148 ? -6.810 -11.366 -3.904 1.00 76.94 148 PHE A N 1
ATOM 1173 C CA . PHE A 1 148 ? -7.697 -10.599 -3.030 1.00 76.94 148 PHE A CA 1
ATOM 1174 C C . PHE A 1 148 ? -7.533 -10.912 -1.538 1.00 76.94 148 PHE A C 1
ATOM 1176 O O . PHE A 1 148 ? -7.959 -10.102 -0.716 1.00 76.94 148 PHE A O 1
ATOM 1183 N N . ASN A 1 149 ? -6.945 -12.048 -1.150 1.00 76.62 149 ASN A N 1
ATOM 1184 C CA . ASN A 1 149 ? -6.739 -12.368 0.265 1.00 76.62 149 ASN A CA 1
ATOM 1185 C C . ASN A 1 149 ? -5.718 -11.441 0.935 1.00 76.62 149 ASN A C 1
ATOM 1187 O O . ASN A 1 149 ? -5.812 -11.226 2.142 1.00 76.62 149 ASN A O 1
ATOM 1191 N N . PHE A 1 150 ? -4.778 -10.871 0.174 1.00 73.94 150 PHE A N 1
ATOM 1192 C CA . PHE A 1 150 ? -3.857 -9.858 0.696 1.00 73.94 150 PHE A CA 1
ATOM 1193 C C . PHE A 1 150 ? -4.511 -8.479 0.812 1.00 73.94 150 PHE A C 1
ATOM 1195 O O . PHE A 1 150 ? -4.143 -7.707 1.689 1.00 73.94 150 PHE A O 1
ATOM 1202 N N . TRP A 1 151 ? -5.496 -8.186 -0.043 1.00 73.12 151 TRP A N 1
ATOM 1203 C CA . TRP A 1 151 ? -6.179 -6.887 -0.103 1.00 73.12 151 TRP A CA 1
ATOM 1204 C C . TRP A 1 151 ? -7.381 -6.765 0.820 1.00 73.12 151 TRP A C 1
ATOM 1206 O O . TRP A 1 151 ? -7.875 -5.665 1.055 1.00 73.12 151 TRP A O 1
ATOM 1216 N N . ARG A 1 152 ? -7.893 -7.890 1.314 1.00 66.62 152 ARG A N 1
ATOM 1217 C CA . ARG A 1 152 ? -8.989 -7.889 2.276 1.00 66.62 152 ARG A CA 1
ATOM 1218 C C . ARG A 1 152 ? -8.467 -7.578 3.667 1.00 66.62 152 ARG A C 1
ATOM 1220 O O . ARG A 1 152 ? -7.495 -8.178 4.123 1.00 66.62 152 ARG A O 1
ATOM 1227 N N . ASP A 1 153 ? -9.195 -6.714 4.364 1.00 69.81 153 ASP A N 1
ATOM 1228 C CA . ASP A 1 153 ? -8.994 -6.491 5.789 1.00 69.81 153 ASP A CA 1
ATOM 1229 C C . ASP A 1 153 ? -9.041 -7.833 6.535 1.00 69.81 153 ASP A C 1
ATOM 1231 O O . ASP A 1 153 ? -10.045 -8.551 6.513 1.00 69.81 153 ASP A O 1
ATOM 1235 N N . GLN A 1 154 ? -7.938 -8.183 7.198 1.00 72.62 154 GLN A N 1
ATOM 1236 C CA . GLN A 1 154 ? -7.845 -9.400 8.015 1.00 72.62 154 GLN A CA 1
ATOM 1237 C C . GLN A 1 154 ? -8.521 -9.229 9.381 1.00 72.62 154 GLN A C 1
ATOM 1239 O O . GLN A 1 154 ? -8.852 -10.208 10.050 1.00 72.62 154 GLN A O 1
ATOM 1244 N N . ALA A 1 155 ? -8.729 -7.978 9.786 1.00 74.62 155 ALA A N 1
ATOM 1245 C CA . ALA A 1 155 ? -9.379 -7.586 11.019 1.00 74.62 155 ALA A CA 1
ATOM 1246 C C . ALA A 1 155 ? -10.243 -6.349 10.767 1.00 74.62 155 ALA A C 1
ATOM 1248 O O . ALA A 1 155 ? -9.869 -5.463 10.007 1.00 74.62 155 ALA A O 1
ATOM 1249 N N . GLY A 1 156 ? -11.386 -6.278 11.442 1.00 70.25 156 GLY A N 1
ATOM 1250 C CA . GLY A 1 156 ? -12.253 -5.106 11.449 1.00 70.25 156 GLY A CA 1
ATOM 1251 C C .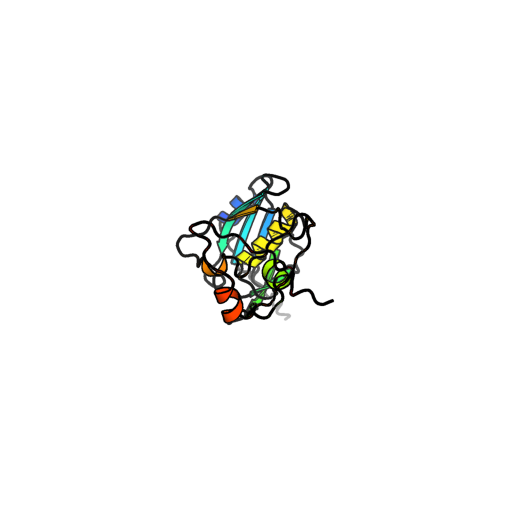 GLY A 1 156 ? -12.579 -4.699 12.879 1.00 70.25 156 GLY A C 1
ATOM 1252 O O . GLY A 1 156 ? -12.508 -5.510 13.803 1.00 70.25 156 GLY A O 1
ATOM 1253 N N . PHE A 1 157 ? -12.960 -3.441 13.070 1.00 71.44 157 PHE A N 1
ATOM 1254 C CA . PHE A 1 157 ? -13.441 -2.942 14.354 1.00 71.44 157 PHE A CA 1
ATOM 1255 C C . PHE A 1 157 ? -14.588 -1.958 14.160 1.00 71.44 157 PHE A C 1
ATOM 1257 O O . PHE A 1 157 ? -14.769 -1.367 13.098 1.00 71.44 157 PHE A O 1
ATOM 1264 N N . ILE A 1 158 ? -15.370 -1.788 15.221 1.00 68.88 158 ILE A N 1
ATOM 1265 C CA . ILE A 1 158 ? -16.474 -0.836 15.267 1.00 68.88 158 ILE A CA 1
ATOM 1266 C C . ILE A 1 158 ? -15.996 0.386 16.038 1.00 68.88 158 ILE A C 1
ATOM 1268 O O . ILE A 1 158 ? -15.537 0.279 17.176 1.00 68.88 158 ILE A O 1
ATOM 1272 N N . ILE A 1 159 ? -16.136 1.555 15.423 1.00 64.38 159 ILE A N 1
ATOM 1273 C CA . ILE A 1 159 ? -15.907 2.830 16.095 1.00 64.38 159 ILE A CA 1
ATOM 1274 C C . ILE A 1 159 ? -17.241 3.307 16.638 1.00 64.38 159 ILE A C 1
ATOM 1276 O O . ILE A 1 159 ? -18.205 3.483 15.895 1.00 64.38 159 ILE A O 1
ATOM 1280 N N . THR A 1 160 ? -17.292 3.507 17.948 1.00 66.94 160 THR A N 1
ATOM 1281 C CA . THR A 1 160 ? -18.458 4.101 18.603 1.00 66.94 160 THR A CA 1
ATOM 1282 C C . THR A 1 160 ? -18.516 5.609 18.349 1.00 66.94 160 THR A C 1
ATOM 1284 O O . THR A 1 160 ? -17.520 6.238 17.989 1.00 66.94 160 THR A O 1
ATOM 1287 N N . ASP A 1 161 ? -19.682 6.210 18.571 1.00 62.41 161 ASP A N 1
ATOM 1288 C CA . ASP A 1 161 ? -19.931 7.659 18.506 1.00 62.41 161 ASP A CA 1
ATOM 1289 C C . ASP A 1 161 ? -18.884 8.508 19.256 1.00 62.41 161 ASP A C 1
ATOM 1291 O O . ASP A 1 161 ? -18.555 9.616 18.834 1.00 62.41 161 ASP A O 1
ATOM 1295 N N . ARG A 1 162 ? -18.304 7.967 20.334 1.00 63.09 162 ARG A N 1
ATOM 1296 C CA . ARG A 1 162 ? -17.258 8.618 21.139 1.00 63.09 162 ARG A CA 1
ATOM 1297 C C . ARG A 1 162 ? -15.838 8.494 20.578 1.00 63.09 162 ARG A C 1
ATOM 1299 O O . ARG A 1 162 ? -14.901 8.875 21.273 1.00 63.09 162 ARG A O 1
ATOM 1306 N N . GLN A 1 163 ? -15.659 7.946 19.371 1.00 63.19 163 GLN A N 1
ATOM 1307 C CA . GLN A 1 163 ? -14.345 7.629 18.781 1.00 63.19 163 GLN A CA 1
ATOM 1308 C C . GLN A 1 163 ? -13.490 6.718 19.680 1.00 63.19 163 GLN A C 1
ATOM 1310 O O . GLN A 1 163 ? -12.264 6.715 19.604 1.00 63.19 163 GLN A O 1
ATOM 1315 N N . GLN A 1 164 ? -14.139 5.943 20.554 1.00 61.25 164 GLN A N 1
ATOM 1316 C CA . GLN A 1 164 ? -13.464 4.991 21.424 1.00 61.25 164 GLN A CA 1
ATOM 1317 C C . GLN A 1 164 ? -13.400 3.641 20.721 1.00 61.25 164 GLN A C 1
ATOM 1319 O O . GLN A 1 164 ? -14.435 3.072 20.359 1.00 61.25 164 GLN A O 1
ATOM 1324 N N . LEU A 1 165 ? -12.178 3.137 20.556 1.00 61.12 165 LEU A N 1
ATOM 1325 C CA . LEU A 1 165 ? -11.929 1.750 20.199 1.00 61.12 165 LEU A CA 1
ATOM 1326 C C . LEU A 1 165 ? -12.118 0.888 21.451 1.00 61.12 165 LEU A C 1
ATOM 1328 O O . LEU A 1 165 ? -11.543 1.175 22.498 1.00 61.12 165 LEU A O 1
ATOM 1332 N N . SER A 1 166 ? -12.932 -0.158 21.347 1.00 63.09 166 SER A N 1
ATOM 1333 C CA . SER A 1 166 ? -13.102 -1.157 22.404 1.00 63.09 166 SER A CA 1
ATOM 1334 C C . SER A 1 166 ? -12.695 -2.518 21.864 1.00 63.09 166 SER A C 1
ATOM 1336 O O . SER A 1 166 ? -13.317 -3.028 20.936 1.00 63.09 166 SER A O 1
ATOM 1338 N N . GLU A 1 167 ? -11.644 -3.095 22.437 1.00 64.94 167 GLU A N 1
ATOM 1339 C CA . GLU A 1 167 ? -11.202 -4.448 22.114 1.00 64.94 167 GLU A CA 1
ATOM 1340 C C . GLU A 1 167 ? -11.880 -5.439 23.062 1.00 64.94 167 GLU A C 1
ATOM 1342 O O . GLU A 1 167 ? -11.797 -5.317 24.285 1.00 64.94 167 GLU A O 1
ATOM 1347 N N . LEU A 1 168 ? -12.596 -6.405 22.490 1.00 67.19 168 LEU A N 1
ATOM 1348 C CA . LEU A 1 168 ? -13.318 -7.433 23.230 1.00 67.19 168 LEU A CA 1
ATOM 1349 C C . LEU A 1 168 ? -12.725 -8.789 22.865 1.00 67.19 168 LEU A C 1
ATOM 1351 O O . LEU A 1 168 ? -12.889 -9.268 21.747 1.00 67.19 168 LEU A O 1
ATOM 1355 N N . THR A 1 169 ? -12.055 -9.426 23.822 1.00 69.25 169 THR A N 1
ATOM 1356 C CA . THR A 1 169 ? -11.647 -10.825 23.677 1.00 69.25 169 THR A CA 1
ATOM 1357 C C . THR A 1 169 ? -12.782 -11.708 24.174 1.00 69.25 169 THR A C 1
ATOM 1359 O O . THR A 1 169 ? -13.094 -11.719 25.364 1.00 69.25 169 THR A O 1
ATOM 1362 N N . VAL A 1 170 ? -13.414 -12.446 23.264 1.00 69.38 170 VAL A N 1
ATOM 1363 C CA . VAL A 1 170 ? -14.512 -13.360 23.590 1.00 69.38 170 VAL A CA 1
ATOM 1364 C C . VAL A 1 170 ? -14.115 -14.802 23.308 1.00 69.38 170 VAL A C 1
ATOM 1366 O O . VAL A 1 170 ? -13.463 -15.110 22.310 1.00 69.38 170 VAL A O 1
ATOM 1369 N N . LYS A 1 171 ? -14.547 -15.725 24.170 1.00 74.94 171 LYS A N 1
ATOM 1370 C CA . LYS A 1 171 ? -14.469 -17.153 23.862 1.00 74.94 171 LYS A CA 1
ATOM 1371 C C . LYS A 1 171 ? -15.504 -17.457 22.780 1.00 74.94 171 LYS A C 1
ATOM 1373 O O . LYS A 1 171 ? -16.698 -17.337 23.043 1.00 74.94 171 LYS A O 1
ATOM 1378 N N . VAL A 1 172 ? -15.055 -17.880 21.595 1.00 73.69 172 VAL A N 1
ATOM 1379 C CA . VAL A 1 172 ? -15.914 -18.110 20.412 1.00 73.69 172 VAL A CA 1
ATOM 1380 C C . VAL A 1 172 ? -17.150 -1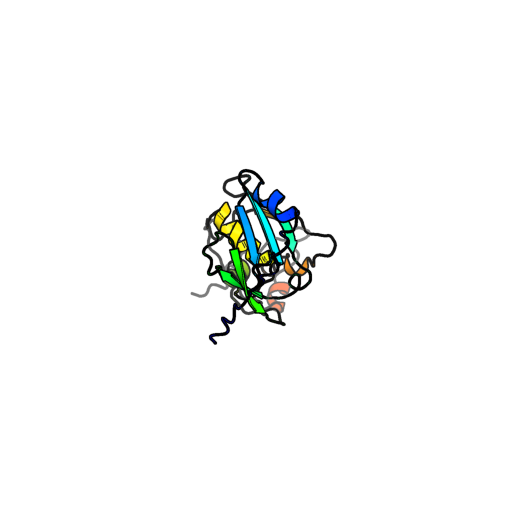8.945 20.748 1.00 73.69 172 VAL A C 1
ATOM 1382 O O . VAL A 1 172 ? 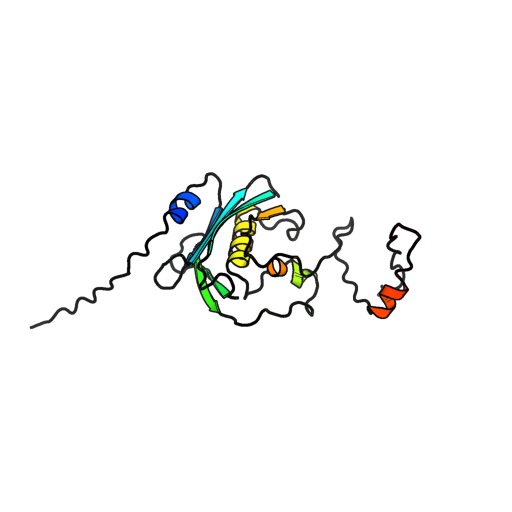-18.262 -18.556 20.410 1.00 73.69 172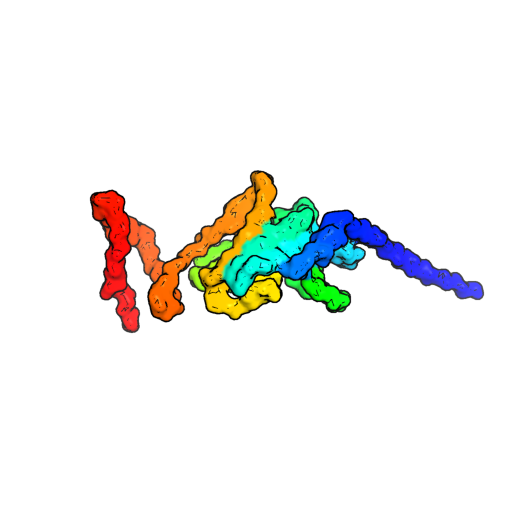 VAL A O 1
ATOM 1385 N N . SER A 1 173 ? -16.980 -20.049 21.483 1.00 78.75 173 SER A N 1
ATOM 1386 C CA . SER A 1 173 ? -18.097 -20.918 21.875 1.00 78.75 173 SER A CA 1
ATOM 1387 C C . SER A 1 173 ? -19.157 -20.196 22.714 1.00 78.75 173 SER A C 1
ATOM 1389 O O . SER A 1 173 ? -20.345 -20.435 22.536 1.00 78.75 173 SER A O 1
ATOM 1391 N N . SER A 1 174 ? -18.733 -19.317 23.626 1.00 73.44 174 SER A N 1
ATOM 1392 C CA . SER A 1 174 ? -19.633 -18.544 24.487 1.00 73.44 174 SER A CA 1
ATOM 1393 C C . SER A 1 174 ? -20.334 -17.447 23.690 1.00 73.44 174 SER A C 1
ATOM 1395 O O . SER A 1 174 ? -21.549 -17.311 23.771 1.00 73.44 174 SER A O 1
ATOM 1397 N N . PHE A 1 175 ? -19.593 -16.735 22.839 1.00 71.25 175 PHE A N 1
ATOM 1398 C CA . PHE A 1 175 ? -20.151 -15.676 22.001 1.00 71.25 175 PHE A CA 1
ATOM 1399 C C . PHE A 1 175 ? -21.203 -16.198 21.016 1.00 71.25 175 PHE A C 1
ATOM 1401 O O . PHE A 1 175 ? -22.288 -15.635 20.912 1.00 71.25 175 PHE A O 1
ATOM 1408 N N . LEU A 1 176 ? -20.925 -17.319 20.341 1.00 74.38 176 LEU A N 1
ATOM 1409 C CA . LEU A 1 176 ? -21.881 -17.946 19.426 1.00 74.38 176 LEU A CA 1
ATOM 1410 C C . LEU A 1 176 ? -23.159 -18.408 20.139 1.00 74.38 176 LEU A C 1
ATOM 1412 O O . LEU A 1 176 ? -24.228 -18.357 19.541 1.00 74.38 176 LEU A O 1
ATOM 1416 N N . SER A 1 177 ? -23.070 -18.823 21.408 1.00 74.19 177 SER A N 1
ATOM 1417 C CA . SER A 1 177 ? -24.256 -19.193 22.193 1.00 74.19 177 SER A CA 1
ATOM 1418 C C . SER A 1 177 ? -25.113 -17.990 22.607 1.00 74.19 177 SER A C 1
ATOM 1420 O O . SER A 1 177 ? -26.326 -18.129 22.762 1.00 74.19 177 SER A O 1
ATOM 1422 N N . GLU A 1 178 ? -24.497 -16.811 22.750 1.00 71.69 178 GLU A N 1
ATOM 1423 C CA . GLU A 1 178 ? -25.175 -15.548 23.069 1.00 71.69 178 GLU A CA 1
ATOM 1424 C C . GLU A 1 178 ? -25.727 -14.831 21.831 1.00 71.69 178 GLU A C 1
ATOM 1426 O O . GLU A 1 178 ? -26.665 -14.042 21.952 1.00 71.69 178 GLU A O 1
ATOM 1431 N N . LEU A 1 179 ? -25.201 -15.130 20.636 1.00 66.44 179 LEU A N 1
ATOM 1432 C CA . LEU A 1 179 ? -25.777 -14.744 19.345 1.00 66.44 179 LEU A CA 1
ATOM 1433 C C . LEU A 1 179 ? -27.079 -15.522 19.083 1.00 66.44 179 LEU A C 1
ATOM 1435 O O . LEU A 1 179 ? -27.226 -16.240 18.095 1.00 66.44 179 LEU A O 1
ATOM 1439 N N . GLN A 1 180 ? -28.049 -15.396 19.984 1.00 57.44 180 GLN A N 1
ATOM 1440 C CA . GLN A 1 180 ? -29.383 -15.924 19.773 1.00 57.44 180 GLN A CA 1
ATOM 1441 C C . GLN A 1 180 ? -30.055 -15.134 18.650 1.00 57.44 180 GLN A C 1
ATOM 1443 O O . GLN A 1 180 ? -30.191 -13.912 18.689 1.00 57.44 180 GLN A O 1
ATOM 1448 N N . GLN A 1 181 ? -30.440 -15.877 17.619 1.00 53.06 181 GLN A N 1
ATOM 1449 C CA . GLN A 1 181 ? -31.092 -15.416 16.403 1.00 53.06 181 GLN A CA 1
ATOM 1450 C C . GLN A 1 181 ? -32.445 -14.769 16.755 1.00 53.06 181 GLN A C 1
ATOM 1452 O O . GLN A 1 181 ? -33.454 -15.456 16.906 1.00 53.06 181 GLN A O 1
ATOM 1457 N N . SER A 1 182 ? -32.508 -13.444 16.883 1.00 51.81 182 SER A N 1
ATOM 1458 C CA . SER A 1 182 ? -33.791 -12.738 16.916 1.00 51.81 182 SER A CA 1
ATOM 1459 C C . SER A 1 182 ? -34.358 -12.695 15.495 1.00 51.81 182 SER A C 1
ATOM 1461 O O . SER A 1 182 ? -34.015 -11.831 14.693 1.00 51.81 182 SER A O 1
ATOM 1463 N N . SER A 1 183 ? -35.144 -13.725 15.157 1.00 50.12 183 SER A N 1
ATOM 1464 C CA . SER A 1 183 ? -36.153 -13.766 14.081 1.00 50.12 183 SER A CA 1
ATOM 1465 C C . SER A 1 183 ? -35.959 -12.758 12.928 1.00 50.12 183 SER A C 1
ATOM 1467 O O . SER A 1 183 ? -36.795 -11.894 12.669 1.00 50.12 183 SER A O 1
ATOM 1469 N N . GLY A 1 184 ? -34.846 -12.902 12.201 1.00 53.81 184 GLY A N 1
ATOM 1470 C CA . GLY A 1 184 ? -34.579 -12.211 10.935 1.00 53.81 184 GLY A CA 1
ATOM 1471 C C . GLY A 1 184 ? -33.865 -10.856 11.008 1.00 53.81 184 GLY A C 1
ATOM 1472 O O . GLY A 1 184 ? -33.564 -10.299 9.954 1.00 53.81 184 GLY A O 1
ATOM 1473 N N . LYS A 1 185 ? -33.538 -10.320 12.190 1.00 43.44 185 LYS A N 1
ATOM 1474 C CA . LYS A 1 185 ? -32.698 -9.115 12.326 1.00 43.44 185 LYS A CA 1
ATOM 1475 C C . LYS A 1 185 ? -31.753 -9.255 13.511 1.00 43.44 185 LYS A C 1
ATOM 1477 O O . LYS A 1 185 ? -32.186 -9.181 14.652 1.00 43.44 185 LYS A O 1
ATOM 1482 N N . TYR A 1 186 ? -30.457 -9.392 13.237 1.00 46.56 186 TYR A N 1
ATOM 1483 C CA . TYR A 1 186 ? -29.424 -9.387 14.271 1.00 46.56 186 TYR A CA 1
ATOM 1484 C C . TYR A 1 186 ? -29.517 -8.103 15.104 1.00 46.56 186 TYR A C 1
ATOM 1486 O O . TYR A 1 186 ? -29.271 -7.006 14.606 1.00 46.56 186 TYR A O 1
ATOM 1494 N N . SER A 1 187 ? -29.861 -8.237 16.381 1.00 45.28 187 SER A N 1
ATOM 1495 C CA . SER A 1 187 ? -29.692 -7.176 17.368 1.00 45.28 187 SER A CA 1
ATOM 1496 C C . SER A 1 187 ? -28.448 -7.488 18.190 1.00 45.28 187 SER A C 1
ATOM 1498 O O . SER A 1 187 ? -28.439 -8.465 18.937 1.00 45.28 187 SER A O 1
ATOM 1500 N N . LEU A 1 188 ? -27.403 -6.667 18.053 1.00 47.78 188 LEU A N 1
ATOM 1501 C CA . LEU A 1 188 ? -26.247 -6.701 18.950 1.00 47.78 188 LEU A CA 1
ATOM 1502 C C . LEU A 1 188 ? -26.736 -6.381 20.368 1.00 47.78 188 LEU A C 1
ATOM 1504 O O . LEU A 1 188 ? -27.088 -5.240 20.673 1.00 47.78 188 LEU A O 1
ATOM 1508 N N . LEU A 1 189 ? -26.797 -7.399 21.226 1.00 47.00 189 LEU A N 1
ATOM 1509 C CA . LEU A 1 189 ? -27.077 -7.212 22.642 1.00 47.00 189 LEU A CA 1
ATOM 1510 C C . LEU A 1 189 ? -25.916 -6.430 23.262 1.00 47.00 189 LEU A C 1
ATOM 1512 O O . LEU A 1 189 ? -24.743 -6.763 23.096 1.00 47.00 189 LEU A O 1
ATOM 1516 N N . LYS A 1 190 ? -26.254 -5.341 23.953 1.00 46.12 190 LYS A N 1
ATOM 1517 C CA . LYS A 1 190 ? -25.289 -4.478 24.631 1.00 46.12 190 LYS A CA 1
ATOM 1518 C C . LYS A 1 190 ? -24.542 -5.315 25.680 1.00 46.12 190 LYS A C 1
ATOM 1520 O O . LYS A 1 190 ? -25.163 -5.775 26.636 1.00 46.12 190 LYS A O 1
ATOM 1525 N N . LEU A 1 191 ? -23.228 -5.493 25.513 1.00 47.28 191 LEU A N 1
ATOM 1526 C CA . LEU A 1 191 ? -22.325 -6.170 26.460 1.00 47.28 191 LEU A CA 1
ATOM 1527 C C . LEU A 1 191 ? -22.176 -5.343 27.753 1.00 47.28 191 LEU A C 1
ATOM 1529 O O . LEU A 1 191 ? -21.118 -4.805 28.059 1.00 47.28 191 LEU A O 1
ATOM 1533 N N . ASN A 1 192 ? -23.248 -5.196 28.529 1.00 43.03 192 ASN A N 1
ATOM 1534 C CA . ASN A 1 192 ? -23.255 -4.393 29.756 1.00 43.03 192 ASN A CA 1
ATOM 1535 C C . ASN A 1 192 ? -22.610 -5.105 30.970 1.00 43.03 192 ASN A C 1
ATOM 1537 O O . ASN A 1 192 ? -22.705 -4.588 32.078 1.00 43.03 192 ASN A O 1
ATOM 1541 N N . GLY A 1 193 ? -21.977 -6.275 30.809 1.00 44.16 193 GLY A N 1
ATOM 1542 C CA . GLY A 1 193 ? -21.610 -7.132 31.950 1.00 44.16 193 GLY A CA 1
ATOM 1543 C C . GLY A 1 193 ? -20.132 -7.478 32.149 1.00 44.16 193 GLY A C 1
ATOM 1544 O O . GLY A 1 193 ? -19.791 -7.982 33.215 1.00 44.16 193 GLY A O 1
ATOM 1545 N N . LEU A 1 194 ? -19.248 -7.242 31.172 1.00 41.81 194 LEU A N 1
ATOM 1546 C CA . LEU A 1 194 ? -17.874 -7.779 31.223 1.00 41.81 194 LEU A CA 1
ATOM 1547 C C . LEU A 1 194 ? -16.766 -6.740 31.422 1.00 41.81 194 LEU A C 1
ATOM 1549 O O . LEU A 1 194 ? -15.611 -7.119 31.588 1.00 41.81 194 LEU A O 1
ATOM 1553 N N . ILE A 1 195 ? -17.097 -5.449 31.519 1.00 38.12 195 ILE A N 1
ATOM 1554 C CA . ILE A 1 195 ? -16.128 -4.435 31.954 1.00 38.12 195 ILE A CA 1
ATOM 1555 C C . ILE A 1 195 ? -16.093 -4.438 33.488 1.00 38.12 195 ILE A C 1
ATOM 1557 O O . ILE A 1 195 ? -16.654 -3.562 34.147 1.00 38.12 195 ILE A O 1
ATOM 1561 N N . LYS A 1 196 ? -15.462 -5.461 34.074 1.00 37.00 196 LYS A N 1
ATOM 1562 C CA . LYS A 1 196 ? -14.933 -5.332 35.434 1.00 37.00 196 LYS A CA 1
ATOM 1563 C C . LYS A 1 196 ? -13.696 -4.440 35.334 1.00 37.00 196 LYS A C 1
ATOM 1565 O O . LYS A 1 196 ? -12.723 -4.825 34.695 1.00 37.00 196 LYS A O 1
ATOM 1570 N N . ARG A 1 197 ? -13.816 -3.226 35.876 1.00 34.00 197 ARG A N 1
ATOM 1571 C CA . ARG A 1 197 ? -12.679 -2.339 36.150 1.00 34.00 197 ARG A CA 1
ATOM 1572 C C . ARG A 1 197 ? -11.670 -3.020 37.064 1.00 34.00 197 ARG A C 1
ATOM 1574 O O . ARG A 1 197 ? -12.128 -3.799 37.931 1.00 34.00 197 ARG A O 1
#

pLDDT: mean 74.7, std 18.85, range [24.7, 94.75]